Protein AF-0000000078688461 (afdb_homodimer)

pLDDT: mean 71.27, std 22.09, range [21.19, 97.94]

Structure (mmCIF, N/CA/C/O backbone):
data_AF-0000000078688461-model_v1
#
loop_
_entity.id
_entity.type
_entity.pdbx_description
1 polymer Ataxin-10
#
loop_
_atom_site.group_PDB
_atom_site.id
_atom_site.type_symbol
_atom_site.label_atom_id
_atom_site.label_alt_id
_atom_site.label_comp_id
_atom_site.label_asym_id
_atom_site.label_entity_id
_atom_site.label_seq_id
_atom_site.pdbx_PDB_ins_code
_atom_site.Cartn_x
_atom_site.Cartn_y
_atom_site.Cartn_z
_atom_site.occupancy
_atom_site.B_iso_or_equiv
_atom_site.auth_seq_id
_atom_site.auth_comp_id
_atom_site.auth_asym_id
_atom_site.auth_atom_id
_atom_site.pdbx_PDB_model_num
ATOM 1 N N . THR A 1 1 ? 22.641 -20.688 -25.781 1 21.19 1 THR A N 1
ATOM 2 C CA . THR A 1 1 ? 22.703 -19.969 -24.5 1 21.19 1 THR A CA 1
ATOM 3 C C . THR A 1 1 ? 22.016 -18.609 -24.625 1 21.19 1 THR A C 1
ATOM 5 O O . THR A 1 1 ? 22.672 -17.609 -24.953 1 21.19 1 THR A O 1
ATOM 8 N N . LYS A 1 2 ? 21.031 -18.5 -25.656 1 25.44 2 LYS A N 1
ATOM 9 C CA . LYS A 1 2 ? 20.344 -17.328 -26.203 1 25.44 2 LYS A CA 1
ATOM 10 C C . LYS A 1 2 ? 19.578 -16.578 -25.109 1 25.44 2 LYS A C 1
ATOM 12 O O . LYS A 1 2 ? 18.891 -17.203 -24.297 1 25.44 2 LYS A O 1
ATOM 17 N N . SER A 1 3 ? 20.047 -15.344 -24.781 1 24.52 3 SER A N 1
ATOM 18 C CA . SER A 1 3 ? 19.812 -14.312 -23.766 1 24.52 3 SER A CA 1
ATOM 19 C C . SER A 1 3 ? 18.328 -13.977 -23.656 1 24.52 3 SER A C 1
ATOM 21 O O . SER A 1 3 ? 17.641 -13.867 -24.672 1 24.52 3 SER A O 1
ATOM 23 N N . ILE A 1 4 ? 17.578 -14.5 -22.688 1 29.89 4 ILE A N 1
ATOM 24 C CA . ILE A 1 4 ? 16.234 -14.305 -22.188 1 29.89 4 ILE A CA 1
ATOM 25 C C . ILE A 1 4 ? 15.898 -12.812 -22.156 1 29.89 4 ILE A C 1
ATOM 27 O O . ILE A 1 4 ? 15.148 -12.359 -21.297 1 29.89 4 ILE A O 1
ATOM 31 N N . SER A 1 5 ? 16.719 -11.898 -22.781 1 27.62 5 SER A N 1
ATOM 32 C CA . SER A 1 5 ? 16.656 -10.445 -22.719 1 27.62 5 SER A CA 1
ATOM 33 C C . SER A 1 5 ? 15.344 -9.914 -23.281 1 27.62 5 SER A C 1
ATOM 35 O O . SER A 1 5 ? 14.773 -8.961 -22.75 1 27.62 5 SER A O 1
ATOM 37 N N . ASN A 1 6 ? 14.961 -10.133 -24.594 1 29.72 6 ASN A N 1
ATOM 38 C CA . ASN A 1 6 ? 14.219 -9.32 -25.547 1 29.72 6 ASN A CA 1
ATOM 39 C C . ASN A 1 6 ? 12.719 -9.312 -25.25 1 29.72 6 ASN A C 1
ATOM 41 O O . ASN A 1 6 ? 11.961 -8.547 -25.844 1 29.72 6 ASN A O 1
ATOM 45 N N . LEU A 1 7 ? 12.055 -10.445 -25.031 1 31.5 7 LEU A N 1
ATOM 46 C CA . LEU A 1 7 ? 10.68 -10.727 -25.422 1 31.5 7 LEU A CA 1
ATOM 47 C C . LEU A 1 7 ? 9.695 -9.969 -24.547 1 31.5 7 LEU A C 1
ATOM 49 O O . LEU A 1 7 ? 8.492 -9.984 -24.797 1 31.5 7 LEU A O 1
ATOM 53 N N . ILE A 1 8 ? 9.914 -9.883 -23.281 1 38.25 8 ILE A N 1
ATOM 54 C CA . ILE A 1 8 ? 8.781 -9.375 -22.516 1 38.25 8 ILE A CA 1
ATOM 55 C C . ILE A 1 8 ? 8.648 -7.867 -22.75 1 38.25 8 ILE A C 1
ATOM 57 O O . ILE A 1 8 ? 9.469 -7.086 -22.266 1 38.25 8 ILE A O 1
ATOM 61 N N . SER A 1 9 ? 8.312 -7.48 -23.938 1 32.84 9 SER A N 1
ATOM 62 C CA . SER A 1 9 ? 7.949 -6.074 -24.078 1 32.84 9 SER A CA 1
ATOM 63 C C . SER A 1 9 ? 6.836 -5.699 -23.109 1 32.84 9 SER A C 1
ATOM 65 O O . SER A 1 9 ? 5.691 -6.137 -23.266 1 32.84 9 SER A O 1
ATOM 67 N N . PRO A 1 10 ? 6.992 -5.551 -21.859 1 38.97 10 PRO A N 1
ATOM 68 C CA . PRO A 1 10 ? 6.195 -5.309 -20.656 1 38.97 10 PRO A CA 1
ATOM 69 C C . PRO A 1 10 ? 5.141 -4.223 -20.859 1 38.97 10 PRO A C 1
ATOM 71 O O . PRO A 1 10 ? 4.18 -4.141 -20.094 1 38.97 10 PRO A O 1
ATOM 74 N N . GLN A 1 11 ? 5.375 -3.369 -21.812 1 40.03 11 GLN A N 1
ATOM 75 C CA . GLN A 1 11 ? 4.582 -2.145 -21.812 1 40.03 11 GLN A CA 1
ATOM 76 C C . GLN A 1 11 ? 3.141 -2.422 -22.234 1 40.03 11 GLN A C 1
ATOM 78 O O . GLN A 1 11 ? 2.211 -1.773 -21.75 1 40.03 11 GLN A O 1
ATOM 83 N N . SER A 1 12 ? 3.006 -3.334 -23.188 1 39.47 12 SER A N 1
ATOM 84 C CA . SER A 1 12 ? 1.683 -3.387 -23.797 1 39.47 12 SER A CA 1
ATOM 85 C C . SER A 1 12 ? 0.651 -3.971 -22.844 1 39.47 12 SER A C 1
ATOM 87 O O . SER A 1 12 ? -0.491 -3.51 -22.797 1 39.47 12 SER A O 1
ATOM 89 N N . SER A 1 13 ? 0.904 -5.074 -22.219 1 41.06 13 SER A N 1
ATOM 90 C CA . SER A 1 13 ? -0.086 -5.641 -21.312 1 41.06 13 SER A CA 1
ATOM 91 C C . SER A 1 13 ? -0.289 -4.754 -20.094 1 41.06 13 SER A C 1
ATOM 93 O O . SER A 1 13 ? -1.39 -4.688 -19.531 1 41.06 13 SER A O 1
ATOM 95 N N . TRP A 1 14 ? 0.725 -4.09 -19.703 1 46.84 14 TRP A N 1
ATOM 96 C CA . TRP A 1 14 ? 0.634 -3.129 -18.609 1 46.84 14 TRP A CA 1
ATOM 97 C C . TRP A 1 14 ? -0.357 -2.018 -18.938 1 46.84 14 TRP A C 1
ATOM 99 O O . TRP A 1 14 ? -1.039 -1.501 -18.047 1 46.84 14 TRP A O 1
ATOM 109 N N . SER A 1 15 ? -0.282 -1.66 -20.25 1 42.91 15 SER A N 1
ATOM 110 C CA . SER A 1 15 ? -1.185 -0.597 -20.672 1 42.91 15 SER A CA 1
ATOM 111 C C . SER A 1 15 ? -2.643 -1.009 -20.516 1 42.91 15 SER A C 1
ATOM 113 O O . SER A 1 15 ? -3.496 -0.178 -20.188 1 42.91 15 SER A O 1
ATOM 115 N N . ARG A 1 16 ? -2.867 -2.203 -20.875 1 42.91 16 ARG A N 1
ATOM 116 C CA . ARG A 1 16 ? -4.258 -2.617 -20.719 1 42.91 16 ARG A CA 1
ATOM 117 C C . ARG A 1 16 ? -4.672 -2.619 -19.25 1 42.91 16 ARG A C 1
ATOM 119 O O . ARG A 1 16 ? -5.797 -2.24 -18.922 1 42.91 16 ARG A O 1
ATOM 126 N N . CYS A 1 17 ? -3.768 -3.033 -18.422 1 43.38 17 CYS A N 1
ATOM 127 C CA . CYS A 1 17 ? -4.043 -3.057 -16.984 1 43.38 17 CYS A CA 1
ATOM 128 C C . CYS A 1 17 ? -4.207 -1.644 -16.438 1 43.38 17 CYS A C 1
ATOM 130 O O . CYS A 1 17 ? -5.066 -1.396 -15.594 1 43.38 17 CYS A O 1
ATOM 132 N N . MET A 1 18 ? -3.324 -0.79 -16.875 1 46.5 18 MET A N 1
ATOM 133 C CA . MET A 1 18 ? -3.484 0.607 -16.484 1 46.5 18 MET A CA 1
ATOM 134 C C . MET A 1 18 ? -4.766 1.193 -17.062 1 46.5 18 MET A C 1
ATOM 136 O O . MET A 1 18 ? -5.414 2.029 -16.422 1 46.5 18 MET A O 1
ATOM 140 N N . LEU A 1 19 ? -5.027 0.84 -18.328 1 44.5 19 LEU A N 1
ATOM 141 C CA . LEU A 1 19 ? -6.25 1.273 -19 1 44.5 19 LEU A CA 1
ATOM 142 C C . LEU A 1 19 ? -7.48 0.703 -18.297 1 44.5 19 LEU A C 1
ATOM 144 O O . LEU A 1 19 ? -8.508 1.377 -18.203 1 44.5 19 LEU A O 1
ATOM 148 N N . LEU A 1 20 ? -7.418 -0.465 -17.969 1 42.88 20 LEU A N 1
ATOM 149 C CA . LEU A 1 20 ? -8.523 -1.077 -17.234 1 42.88 20 LEU A CA 1
ATOM 150 C C . LEU A 1 20 ? -8.742 -0.386 -15.898 1 42.88 20 LEU A C 1
ATOM 152 O O . LEU A 1 20 ? -9.844 -0.408 -15.352 1 42.88 20 LEU A O 1
ATOM 156 N N . ALA A 1 21 ? -7.66 0.066 -15.375 1 43.72 21 ALA A N 1
ATOM 157 C CA . ALA A 1 21 ? -7.754 0.945 -14.211 1 43.72 21 ALA A CA 1
ATOM 158 C C . ALA A 1 21 ? -8.602 2.176 -14.523 1 43.72 21 ALA A C 1
ATOM 160 O O . ALA A 1 21 ? -9.258 2.725 -13.633 1 43.72 21 ALA A O 1
ATOM 161 N N . SER A 1 22 ? -8.32 2.816 -15.617 1 40.19 22 SER A N 1
ATOM 162 C CA . SER A 1 22 ? -9.055 4.004 -16.047 1 40.19 22 SER A CA 1
ATOM 163 C C . SER A 1 22 ? -10.422 3.635 -16.625 1 40.19 22 SER A C 1
ATOM 165 O O . SER A 1 22 ? -11.281 4.5 -16.781 1 40.19 22 SER A O 1
ATOM 167 N N . GLY A 1 23 ? -10.625 2.609 -17.422 1 38.19 23 GLY A N 1
ATOM 168 C CA . GLY A 1 23 ? -11.695 2.443 -18.391 1 38.19 23 GLY A CA 1
ATOM 169 C C . GLY A 1 23 ? -13.008 2.031 -17.766 1 38.19 23 GLY A C 1
ATOM 170 O O . GLY A 1 23 ? -14.078 2.4 -18.25 1 38.19 23 GLY A O 1
ATOM 171 N N . ASP A 1 24 ? -13.242 0.65 -17.438 1 41.66 24 ASP A N 1
ATOM 172 C CA . ASP A 1 24 ? -14.648 0.278 -17.344 1 41.66 24 ASP A CA 1
ATOM 173 C C . ASP A 1 24 ? -15.367 1.126 -16.297 1 41.66 24 ASP A C 1
ATOM 175 O O . ASP A 1 24 ? -14.758 1.568 -15.312 1 41.66 24 ASP A O 1
ATOM 179 N N . SER A 1 25 ? -16.516 1.697 -16.625 1 41.16 25 SER A N 1
ATOM 180 C CA . SER A 1 25 ? -17.609 2.512 -16.125 1 41.16 25 SER A CA 1
ATOM 181 C C . SER A 1 25 ? -17.891 2.219 -14.656 1 41.16 25 SER A C 1
ATOM 183 O O . SER A 1 25 ? -18.562 2.996 -13.977 1 41.16 25 SER A O 1
ATOM 185 N N . SER A 1 26 ? -18.031 0.928 -14.211 1 46.72 26 SER A N 1
ATOM 186 C CA . SER A 1 26 ? -18.5 0.895 -12.828 1 46.72 26 SER A CA 1
ATOM 187 C C . SER A 1 26 ? -17.422 1.391 -11.867 1 46.72 26 SER A C 1
ATOM 189 O O . SER A 1 26 ? -16.359 0.775 -11.75 1 46.72 26 SER A O 1
ATOM 191 N N . SER A 1 27 ? -17.125 2.637 -11.914 1 51.78 27 SER A N 1
ATOM 192 C CA . SER A 1 27 ? -16.234 3.361 -11.008 1 51.78 27 SER A CA 1
ATOM 193 C C . SER A 1 27 ? -16.094 2.637 -9.672 1 51.78 27 SER A C 1
ATOM 195 O O . SER A 1 27 ? -17.094 2.398 -8.984 1 51.78 27 SER A O 1
ATOM 197 N N . PRO A 1 28 ? -15.102 1.768 -9.656 1 59 28 PRO A N 1
ATOM 198 C CA . PRO A 1 28 ? -14.984 1.144 -8.336 1 59 28 PRO A CA 1
ATOM 199 C C . PRO A 1 28 ? -15.375 2.088 -7.203 1 59 28 PRO A C 1
ATOM 201 O O . PRO A 1 28 ? -15.258 3.309 -7.344 1 59 28 PRO A O 1
ATOM 204 N N . SER A 1 29 ? -16.266 1.517 -6.34 1 69.25 29 SER A N 1
ATOM 205 C CA . SER A 1 29 ? -16.5 2.309 -5.133 1 69.25 29 SER A CA 1
ATOM 206 C C . SER A 1 29 ? -15.195 2.939 -4.637 1 69.25 29 SER A C 1
ATOM 208 O O . SER A 1 29 ? -14.109 2.404 -4.863 1 69.25 29 SER A O 1
ATOM 210 N N . PRO A 1 30 ? -15.273 4.098 -4.301 1 65.12 30 PRO A N 1
ATOM 211 C CA . PRO A 1 30 ? -14.094 4.781 -3.771 1 65.12 30 PRO A CA 1
ATOM 212 C C . PRO A 1 30 ? -13.234 3.877 -2.889 1 65.12 30 PRO A C 1
ATOM 214 O O . PRO A 1 30 ? -12.008 3.945 -2.938 1 65.12 30 PRO A O 1
ATOM 217 N N . ALA A 1 31 ? -13.891 3.029 -2.193 1 66.19 31 ALA A N 1
ATOM 218 C CA . ALA A 1 31 ? -13.156 2.145 -1.295 1 66.19 31 ALA A CA 1
ATOM 219 C C . ALA A 1 31 ? -12.312 1.139 -2.078 1 66.19 31 ALA A C 1
ATOM 221 O O . ALA A 1 31 ? -11.164 0.864 -1.72 1 66.19 31 ALA A O 1
ATOM 222 N N . VAL A 1 32 ? -12.906 0.658 -3.131 1 68.94 32 VAL A N 1
ATOM 223 C CA . VAL A 1 32 ? -12.227 -0.298 -3.994 1 68.94 32 VAL A CA 1
ATOM 224 C C . VAL A 1 32 ? -11.062 0.39 -4.707 1 68.94 32 VAL A C 1
ATOM 226 O O . VAL A 1 32 ? -9.969 -0.176 -4.816 1 68.94 32 VAL A O 1
ATOM 229 N N . GLY A 1 33 ? -11.375 1.573 -5.035 1 79.19 33 GLY A N 1
ATOM 230 C CA . GLY A 1 33 ? -10.344 2.352 -5.703 1 79.19 33 GLY A CA 1
ATOM 231 C C . GLY A 1 33 ? -9.141 2.623 -4.828 1 79.19 33 GLY A C 1
ATOM 232 O O . GLY A 1 33 ? -8 2.523 -5.285 1 79.19 33 GLY A O 1
ATOM 233 N N . PHE A 1 34 ? -9.469 2.748 -3.541 1 83.69 34 PHE A N 1
ATOM 234 C CA . PHE A 1 34 ? -8.398 3.07 -2.609 1 83.69 34 PHE A CA 1
ATOM 235 C C . PHE A 1 34 ? -7.48 1.869 -2.402 1 83.69 34 PHE A C 1
ATOM 237 O O . PHE A 1 34 ? -6.258 1.996 -2.471 1 83.69 34 PHE A O 1
ATOM 244 N N . LYS A 1 35 ? -8.086 0.751 -2.248 1 87.44 35 LYS A N 1
ATOM 245 C CA . LYS A 1 35 ? -7.336 -0.488 -2.076 1 87.44 35 LYS A CA 1
ATOM 246 C C . LYS A 1 35 ? -6.473 -0.783 -3.301 1 87.44 35 LYS A C 1
ATOM 248 O O . LYS A 1 35 ? -5.301 -1.138 -3.17 1 87.44 35 LYS A O 1
ATOM 253 N N . ALA A 1 36 ? -7.008 -0.548 -4.391 1 89.62 36 ALA A N 1
ATOM 254 C CA . ALA A 1 36 ? -6.285 -0.779 -5.641 1 89.62 36 ALA A CA 1
ATOM 255 C C . ALA A 1 36 ? -5.09 0.161 -5.762 1 89.62 36 ALA A C 1
ATOM 257 O O . ALA A 1 36 ? -3.998 -0.262 -6.148 1 89.62 36 ALA A O 1
ATOM 258 N N . GLN A 1 37 ? -5.25 1.331 -5.395 1 92.69 37 GLN A N 1
ATOM 259 C CA . GLN A 1 37 ? -4.184 2.32 -5.484 1 92.69 37 GLN A CA 1
ATOM 260 C C . GLN A 1 37 ? -3.035 1.979 -4.539 1 92.69 37 GLN A C 1
ATOM 262 O O . GLN A 1 37 ? -1.865 2.143 -4.887 1 92.69 37 GLN A O 1
ATOM 267 N N . LEU A 1 38 ? -3.389 1.529 -3.383 1 94.19 38 LEU A N 1
ATOM 268 C CA . LEU A 1 38 ? -2.359 1.151 -2.42 1 94.19 38 LEU A CA 1
ATOM 269 C C . LEU A 1 38 ? -1.541 -0.027 -2.936 1 94.19 38 LEU A C 1
ATOM 271 O O . LEU A 1 38 ? -0.31 -0.017 -2.854 1 94.19 38 LEU A O 1
ATOM 275 N N . ILE A 1 39 ? -2.156 -1.021 -3.463 1 94.62 39 ILE A N 1
ATOM 276 C CA . ILE A 1 39 ? -1.479 -2.197 -3.998 1 94.62 39 ILE A CA 1
ATOM 277 C C . ILE A 1 39 ? -0.602 -1.791 -5.18 1 94.62 39 ILE A C 1
ATOM 279 O O . ILE A 1 39 ? 0.537 -2.25 -5.305 1 94.62 39 ILE A O 1
ATOM 283 N N . ARG A 1 40 ? -1.145 -0.893 -5.945 1 93.62 40 ARG A N 1
ATOM 284 C CA . ARG A 1 40 ? -0.373 -0.366 -7.066 1 93.62 40 ARG A CA 1
ATOM 285 C C . ARG A 1 40 ? 0.903 0.313 -6.582 1 93.62 40 ARG A C 1
ATOM 287 O O . ARG A 1 40 ? 1.974 0.125 -7.164 1 93.62 40 ARG A O 1
ATOM 294 N N . LEU A 1 41 ? 0.809 1.041 -5.547 1 96.25 41 LEU A N 1
ATOM 295 C CA . LEU A 1 41 ? 1.96 1.739 -4.988 1 96.25 41 LEU A CA 1
ATOM 296 C C . LEU A 1 41 ? 3.021 0.749 -4.52 1 96.25 41 LEU A C 1
ATOM 298 O O . LEU A 1 41 ? 4.203 0.909 -4.828 1 96.25 41 LEU A O 1
ATOM 302 N N . ILE A 1 42 ? 2.607 -0.279 -3.881 1 97.69 42 ILE A N 1
ATOM 303 C CA . ILE A 1 42 ? 3.523 -1.298 -3.381 1 97.69 42 ILE A CA 1
ATOM 304 C C . ILE A 1 42 ? 4.207 -1.997 -4.555 1 97.69 42 ILE A C 1
ATOM 306 O O . ILE A 1 42 ? 5.418 -2.225 -4.527 1 97.69 42 ILE A O 1
ATOM 310 N N . GLY A 1 43 ? 3.42 -2.275 -5.531 1 96.62 43 GLY A N 1
ATOM 311 C CA . GLY A 1 43 ? 4 -2.881 -6.719 1 96.62 43 GLY A CA 1
ATOM 312 C C . GLY A 1 43 ? 5.09 -2.035 -7.348 1 96.62 43 GLY A C 1
ATOM 313 O O . GLY A 1 43 ? 6.152 -2.547 -7.703 1 96.62 43 GLY A O 1
ATOM 314 N N . ASN A 1 44 ? 4.855 -0.835 -7.449 1 96.25 44 ASN A N 1
ATOM 315 C CA . ASN A 1 44 ? 5.82 0.082 -8.047 1 96.25 44 ASN A CA 1
ATOM 316 C C . ASN A 1 44 ? 7.074 0.211 -7.188 1 96.25 44 ASN A C 1
ATOM 318 O O . ASN A 1 44 ? 8.188 0.254 -7.711 1 96.25 44 ASN A O 1
ATOM 322 N N . LEU A 1 45 ? 6.91 0.235 -5.918 1 97.56 45 LEU A N 1
ATOM 323 C CA . LEU A 1 45 ? 8.047 0.352 -5.004 1 97.56 45 LEU A CA 1
ATOM 324 C C . LEU A 1 45 ? 8.945 -0.873 -5.102 1 97.56 45 LEU A C 1
ATOM 326 O O . LEU A 1 45 ? 10.148 -0.784 -4.844 1 97.56 45 LEU A O 1
ATOM 330 N N . CYS A 1 46 ? 8.383 -1.966 -5.562 1 97.25 46 CYS A N 1
ATOM 331 C CA . CYS A 1 46 ? 9.141 -3.215 -5.582 1 97.25 46 CYS A CA 1
ATOM 332 C C . CYS A 1 46 ? 9.695 -3.494 -6.973 1 97.25 46 CYS A C 1
ATOM 334 O O . CYS A 1 46 ? 10.5 -4.414 -7.152 1 97.25 46 CYS A O 1
ATOM 336 N N . HIS A 1 47 ? 9.32 -2.75 -7.91 1 94.69 47 HIS A N 1
ATOM 337 C CA . HIS A 1 47 ? 9.797 -2.979 -9.273 1 94.69 47 HIS A CA 1
ATOM 338 C C . HIS A 1 47 ? 11.312 -2.828 -9.359 1 94.69 47 HIS A C 1
ATOM 340 O O . HIS A 1 47 ? 11.844 -1.739 -9.141 1 94.69 47 HIS A O 1
ATOM 346 N N . LYS A 1 48 ? 12.016 -3.879 -9.656 1 95 48 LYS A N 1
ATOM 347 C CA . LYS A 1 48 ? 13.461 -3.936 -9.805 1 95 48 LYS A CA 1
ATOM 348 C C . LYS A 1 48 ? 14.164 -3.389 -8.57 1 95 48 LYS A C 1
ATOM 350 O O . LYS A 1 48 ? 15.141 -2.639 -8.68 1 95 48 LYS A O 1
ATOM 355 N N . HIS A 1 49 ? 13.617 -3.688 -7.422 1 96.38 49 HIS A N 1
ATOM 356 C CA . HIS A 1 49 ? 14.18 -3.221 -6.16 1 96.38 49 HIS A CA 1
ATOM 357 C C . HIS A 1 49 ? 14.25 -4.352 -5.137 1 96.38 49 HIS A C 1
ATOM 359 O O . HIS A 1 49 ? 13.344 -4.504 -4.312 1 96.38 49 HIS A O 1
ATOM 365 N N . PRO A 1 50 ? 15.352 -5.055 -5.141 1 96.94 50 PRO A N 1
ATOM 366 C CA . PRO A 1 50 ? 15.469 -6.258 -4.312 1 96.94 50 PRO A CA 1
ATOM 367 C C . PRO A 1 50 ? 15.281 -5.973 -2.824 1 96.94 50 PRO A C 1
ATOM 369 O O . PRO A 1 50 ? 14.719 -6.801 -2.098 1 96.94 50 PRO A O 1
ATOM 372 N N . ASN A 1 51 ? 15.766 -4.832 -2.377 1 96.81 51 ASN A N 1
ATOM 373 C CA . ASN A 1 51 ? 15.617 -4.504 -0.963 1 96.81 51 ASN A CA 1
ATOM 374 C C . ASN A 1 51 ? 14.148 -4.336 -0.579 1 96.81 51 ASN A C 1
ATOM 376 O O . ASN A 1 51 ? 13.727 -4.801 0.482 1 96.81 51 ASN A O 1
ATOM 380 N N . ASN A 1 52 ? 13.359 -3.709 -1.397 1 97.94 52 ASN A N 1
ATOM 381 C CA . ASN A 1 52 ? 11.93 -3.555 -1.146 1 97.94 52 ASN A CA 1
ATOM 382 C C . ASN A 1 52 ? 11.195 -4.887 -1.239 1 97.94 52 ASN A C 1
ATOM 384 O O . ASN A 1 52 ? 10.297 -5.164 -0.444 1 97.94 52 ASN A O 1
ATOM 388 N N . GLN A 1 53 ? 11.625 -5.684 -2.219 1 96.69 53 GLN A N 1
ATOM 389 C CA . GLN A 1 53 ? 11.039 -7.016 -2.33 1 96.69 53 GLN A CA 1
ATOM 390 C C . GLN A 1 53 ? 11.227 -7.809 -1.04 1 96.69 53 GLN A C 1
ATOM 392 O O . GLN A 1 53 ? 10.266 -8.391 -0.519 1 96.69 53 GLN A O 1
ATOM 397 N N . LYS A 1 54 ? 12.438 -7.789 -0.568 1 97.38 54 LYS A N 1
ATOM 398 C CA . LYS A 1 54 ? 12.766 -8.508 0.658 1 97.38 54 LYS A CA 1
ATOM 399 C C . LYS A 1 54 ? 11.953 -7.98 1.839 1 97.38 54 LYS A C 1
ATOM 401 O O . LYS A 1 54 ? 11.406 -8.758 2.619 1 97.38 54 LYS A O 1
ATOM 406 N N . LYS A 1 55 ? 11.859 -6.699 1.931 1 97.19 55 LYS A N 1
ATOM 407 C CA . LYS A 1 55 ? 11.148 -6.082 3.047 1 97.19 55 LYS A CA 1
ATOM 408 C C . LYS A 1 55 ? 9.672 -6.453 3.029 1 97.19 55 LYS A C 1
ATOM 410 O O . LYS A 1 55 ? 9.094 -6.793 4.066 1 97.19 55 LYS A O 1
ATOM 415 N N . VAL A 1 56 ? 9.031 -6.43 1.918 1 97.69 56 VAL A N 1
ATOM 416 C CA . VAL A 1 56 ? 7.625 -6.797 1.802 1 97.69 56 VAL A CA 1
ATOM 417 C C . VAL A 1 56 ? 7.441 -8.266 2.17 1 97.69 56 VAL A C 1
ATOM 419 O O . VAL A 1 56 ? 6.465 -8.633 2.832 1 97.69 56 VAL A O 1
ATOM 422 N N . GLY A 1 57 ? 8.352 -9.086 1.709 1 95.88 57 GLY A N 1
ATOM 423 C CA . GLY A 1 57 ? 8.32 -10.492 2.088 1 95.88 57 GLY A CA 1
ATOM 424 C C . GLY A 1 57 ? 8.406 -10.703 3.588 1 95.88 57 GLY A C 1
ATOM 425 O O . GLY A 1 57 ? 7.652 -11.5 4.152 1 95.88 57 GLY A O 1
ATOM 426 N N . GLU A 1 58 ? 9.32 -9.984 4.191 1 95.38 58 GLU A N 1
ATOM 427 C CA . GLU A 1 58 ? 9.547 -10.109 5.629 1 95.38 58 GLU A CA 1
ATOM 428 C C . GLU A 1 58 ? 8.344 -9.625 6.426 1 95.38 58 GLU A C 1
ATOM 430 O O . GLU A 1 58 ? 8.047 -10.148 7.504 1 95.38 58 GLU A O 1
ATOM 435 N N . LEU A 1 59 ? 7.645 -8.734 5.906 1 93.56 59 LEU A N 1
ATOM 436 C CA . LEU A 1 59 ? 6.508 -8.141 6.602 1 93.56 59 LEU A CA 1
ATOM 437 C C . LEU A 1 59 ? 5.215 -8.867 6.254 1 93.56 59 LEU A C 1
ATOM 439 O O . LEU A 1 59 ? 4.121 -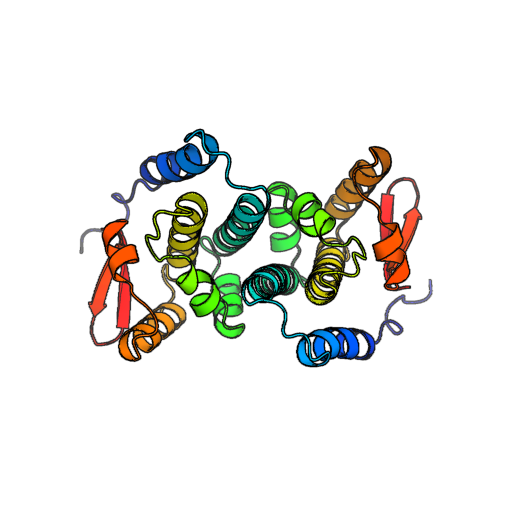8.352 6.504 1 93.56 59 LEU A O 1
ATOM 443 N N . GLU A 1 60 ? 5.348 -9.953 5.605 1 93.56 60 GLU A N 1
ATOM 444 C CA . GLU A 1 60 ? 4.211 -10.805 5.25 1 93.56 60 GLU A CA 1
ATOM 445 C C . GLU A 1 60 ? 3.254 -10.078 4.312 1 93.56 60 GLU A C 1
ATOM 447 O O . GLU A 1 60 ? 2.037 -10.25 4.406 1 93.56 60 GLU A O 1
ATOM 452 N N . GLY A 1 61 ? 3.861 -9.336 3.439 1 96.12 61 GLY A N 1
ATOM 453 C CA . GLY A 1 61 ? 3.066 -8.594 2.473 1 96.12 61 GLY A CA 1
ATOM 454 C C . GLY A 1 61 ? 2.543 -9.453 1.341 1 96.12 61 GLY A C 1
ATOM 455 O O . GLY A 1 61 ? 1.507 -9.148 0.749 1 96.12 61 GLY A O 1
ATOM 456 N N . ILE A 1 62 ? 3.158 -10.562 1.036 1 93.94 62 ILE A N 1
ATOM 457 C CA . ILE A 1 62 ? 2.828 -11.383 -0.121 1 93.94 62 ILE A CA 1
ATOM 458 C C . ILE A 1 62 ? 1.467 -12.047 0.087 1 93.94 62 ILE A C 1
ATOM 460 O O . ILE A 1 62 ? 0.57 -11.914 -0.749 1 93.94 62 ILE A O 1
ATOM 464 N N . PRO A 1 63 ? 1.21 -12.703 1.233 1 91.31 63 PRO A N 1
ATOM 465 C CA . PRO A 1 63 ? -0.124 -13.273 1.434 1 91.31 63 PRO A CA 1
ATOM 466 C C . PRO A 1 63 ? -1.226 -12.219 1.426 1 91.31 63 PRO A C 1
ATOM 468 O O . PRO A 1 63 ? -2.328 -12.477 0.933 1 91.31 63 PRO A O 1
ATOM 471 N N . LEU A 1 64 ? -0.922 -11.078 1.911 1 90 64 LEU A N 1
ATOM 472 C CA . LEU A 1 64 ? -1.866 -9.969 1.947 1 90 64 LEU A CA 1
ATOM 473 C C . LEU A 1 64 ? -2.301 -9.578 0.539 1 90 64 LEU A C 1
ATOM 475 O O . LEU A 1 64 ? -3.494 -9.414 0.277 1 90 64 LEU A O 1
ATOM 479 N N . ILE A 1 65 ? -1.393 -9.453 -0.355 1 91.12 65 ILE A N 1
ATOM 480 C CA . ILE A 1 65 ? -1.665 -9.023 -1.722 1 91.12 65 ILE A CA 1
ATOM 481 C C . ILE A 1 65 ? -2.281 -10.18 -2.512 1 91.12 65 ILE A C 1
ATOM 483 O O . ILE A 1 65 ? -3.191 -9.969 -3.316 1 91.12 65 ILE A O 1
ATOM 487 N N . LEU A 1 66 ? -1.874 -11.375 -2.209 1 88.69 66 LEU A N 1
ATOM 488 C CA . LEU A 1 66 ? -2.359 -12.562 -2.898 1 88.69 66 LEU A CA 1
ATOM 489 C C . LEU A 1 66 ? -3.857 -12.75 -2.676 1 88.69 66 LEU A C 1
ATOM 491 O O . LEU A 1 66 ? -4.562 -13.242 -3.557 1 88.69 66 LEU A O 1
ATOM 495 N N . ASP A 1 67 ? -4.297 -12.352 -1.55 1 84.19 67 ASP A N 1
ATOM 496 C CA . ASP A 1 67 ? -5.707 -12.484 -1.203 1 84.19 67 ASP A CA 1
ATOM 497 C C . ASP A 1 67 ? -6.586 -11.68 -2.162 1 84.19 67 ASP A C 1
ATOM 499 O O . ASP A 1 67 ? -7.801 -11.883 -2.213 1 84.19 67 ASP A O 1
ATOM 503 N N . ASN A 1 68 ? -5.98 -10.828 -2.973 1 82.81 68 ASN A N 1
ATOM 504 C CA . ASN A 1 68 ? -6.734 -9.977 -3.893 1 82.81 68 ASN A CA 1
ATOM 505 C C . ASN A 1 68 ? -6.469 -10.359 -5.348 1 82.81 68 ASN A C 1
ATOM 507 O O . ASN A 1 68 ? -6.824 -9.609 -6.262 1 82.81 68 ASN A O 1
ATOM 511 N N . CYS A 1 69 ? -5.793 -11.391 -5.523 1 79.81 69 CYS A N 1
ATOM 512 C CA . CYS A 1 69 ? -5.52 -11.875 -6.875 1 79.81 69 CYS A CA 1
ATOM 513 C C . CYS A 1 69 ? -6.629 -12.797 -7.359 1 79.81 69 CYS A C 1
ATOM 515 O O . CYS A 1 69 ? -6.574 -13.305 -8.484 1 79.81 69 CYS A O 1
ATOM 517 N N . ARG A 1 70 ? -7.613 -13.062 -6.52 1 69.69 70 ARG A N 1
ATOM 518 C CA . ARG A 1 70 ? -8.664 -13.969 -6.965 1 69.69 70 ARG A CA 1
ATOM 519 C C . ARG A 1 70 ? -9.578 -13.289 -7.98 1 69.69 70 ARG A C 1
ATOM 521 O O . ARG A 1 70 ? -9.844 -12.094 -7.883 1 69.69 70 ARG A O 1
ATOM 528 N N . ILE A 1 71 ? -9.664 -13.828 -9.055 1 58.72 71 ILE A N 1
ATOM 529 C CA . ILE A 1 71 ? -10.43 -13.328 -10.195 1 58.72 71 ILE A CA 1
ATOM 530 C C . ILE A 1 71 ? -11.859 -13.008 -9.75 1 58.72 71 ILE A C 1
ATOM 532 O O . ILE A 1 71 ? -12.82 -13.594 -10.266 1 58.72 71 ILE A O 1
ATOM 536 N N . ASP A 1 72 ? -12.023 -12.562 -8.531 1 56.19 72 ASP A N 1
ATOM 537 C CA . ASP A 1 72 ? -13.43 -12.281 -8.266 1 56.19 72 ASP A CA 1
ATOM 538 C C . ASP A 1 72 ? -13.93 -11.125 -9.125 1 56.19 72 ASP A C 1
ATOM 540 O O . ASP A 1 72 ? -13.18 -10.188 -9.406 1 56.19 72 ASP A O 1
ATOM 544 N N . SER A 1 73 ? -14.898 -11.406 -9.875 1 57.84 73 SER A N 1
ATOM 545 C CA . SER A 1 73 ? -15.68 -10.539 -10.75 1 57.84 73 SER A CA 1
ATOM 546 C C . SER A 1 73 ? -16.016 -9.219 -10.062 1 57.84 73 SER A C 1
ATOM 548 O O . SER A 1 73 ? -16.344 -8.234 -10.719 1 57.84 73 SER A O 1
ATOM 550 N N . ASN A 1 74 ? -15.891 -9.211 -8.773 1 60.5 74 ASN A N 1
ATOM 551 C CA . ASN A 1 74 ? -16.516 -8.023 -8.195 1 60.5 74 ASN A CA 1
ATOM 552 C C . ASN A 1 74 ? -15.586 -6.816 -8.25 1 60.5 74 ASN A C 1
ATOM 554 O O . ASN A 1 74 ? -16.047 -5.68 -8.383 1 60.5 74 ASN A O 1
ATOM 558 N N . ASN A 1 75 ? -14.219 -7.184 -8.227 1 71.88 75 ASN A N 1
ATOM 559 C CA . ASN A 1 75 ? -13.375 -5.992 -8.258 1 71.88 75 ASN A CA 1
ATOM 560 C C . ASN A 1 75 ? -12.148 -6.203 -9.141 1 71.88 75 ASN A C 1
ATOM 562 O O . ASN A 1 75 ? -11.031 -6.344 -8.633 1 71.88 75 ASN A O 1
ATOM 566 N N . PRO A 1 76 ? -12.391 -6.281 -10.352 1 77.38 76 PRO A N 1
ATOM 567 C CA . PRO A 1 76 ? -11.305 -6.543 -11.297 1 77.38 76 PRO A CA 1
ATOM 568 C C . PRO A 1 76 ? -10.156 -5.547 -11.172 1 77.38 76 PRO A C 1
ATOM 570 O O . PRO A 1 76 ? -9 -5.902 -11.406 1 77.38 76 PRO A O 1
ATOM 573 N N . PHE A 1 77 ? -10.469 -4.395 -10.828 1 77.31 77 PHE A N 1
ATOM 574 C CA . PHE A 1 77 ? -9.438 -3.371 -10.703 1 77.31 77 PHE A CA 1
ATOM 575 C C . PHE A 1 77 ? -8.43 -3.744 -9.633 1 77.31 77 PHE A C 1
ATOM 577 O O . PHE A 1 77 ? -7.219 -3.596 -9.828 1 77.31 77 PHE A O 1
ATOM 584 N N . ILE A 1 78 ? -8.883 -4.273 -8.594 1 84.81 78 ILE A N 1
ATOM 585 C CA . ILE A 1 78 ? -7.988 -4.652 -7.508 1 84.81 78 ILE A CA 1
ATOM 586 C C . ILE A 1 78 ? -7.145 -5.852 -7.926 1 84.81 78 ILE A C 1
ATOM 588 O O . ILE A 1 78 ? -5.938 -5.891 -7.672 1 84.81 78 ILE A O 1
ATOM 592 N N . CYS A 1 79 ? -7.793 -6.738 -8.594 1 83.75 79 CYS A N 1
ATOM 593 C CA . CYS A 1 79 ? -7.105 -7.957 -9.008 1 83.75 79 CYS A CA 1
ATOM 594 C C . CYS A 1 79 ? -5.957 -7.637 -9.953 1 83.75 79 CYS A C 1
ATOM 596 O O . CYS A 1 79 ? -4.875 -8.211 -9.844 1 83.75 79 CYS A O 1
ATOM 598 N N . GLN A 1 80 ? -6.145 -6.805 -10.781 1 82.19 80 GLN A N 1
ATOM 599 C CA . GLN A 1 80 ? -5.129 -6.426 -11.758 1 82.19 80 GLN A CA 1
ATOM 600 C C . GLN A 1 80 ? -3.881 -5.883 -11.07 1 82.19 80 GLN A C 1
ATOM 602 O O . GLN A 1 80 ? -2.762 -6.285 -11.398 1 82.19 80 GLN A O 1
ATOM 607 N N . TRP A 1 81 ? -4.09 -5.016 -10.156 1 87.12 81 TRP A N 1
ATOM 608 C CA . TRP A 1 81 ? -2.953 -4.426 -9.461 1 87.12 81 TRP A CA 1
ATOM 609 C C . TRP A 1 81 ? -2.295 -5.441 -8.531 1 87.12 81 TRP A C 1
ATOM 611 O O . TRP A 1 81 ? -1.077 -5.418 -8.344 1 87.12 81 TRP A O 1
ATOM 621 N N . ALA A 1 82 ? -3.15 -6.277 -8 1 89.62 82 ALA A N 1
ATOM 622 C CA . ALA A 1 82 ? -2.592 -7.332 -7.16 1 89.62 82 ALA A CA 1
ATOM 623 C C . ALA A 1 82 ? -1.661 -8.242 -7.961 1 89.62 82 ALA A C 1
ATOM 625 O O . ALA A 1 82 ? -0.554 -8.547 -7.516 1 89.62 82 ALA A O 1
ATOM 626 N N . ILE A 1 83 ? -2.02 -8.617 -9.07 1 84.25 83 ILE A N 1
ATOM 627 C CA . ILE A 1 83 ? -1.219 -9.469 -9.945 1 84.25 83 ILE A CA 1
ATOM 628 C C . ILE A 1 83 ? 0.061 -8.742 -10.344 1 84.25 83 ILE A C 1
ATOM 630 O O . ILE A 1 83 ? 1.151 -9.312 -10.289 1 84.25 83 ILE A O 1
ATOM 634 N N . PHE A 1 84 ? -0.198 -7.5 -10.734 1 85.81 84 PHE A N 1
ATOM 635 C CA . PHE A 1 84 ? 0.946 -6.66 -11.062 1 85.81 84 PHE A CA 1
ATOM 636 C C . PHE A 1 84 ? 1.944 -6.625 -9.906 1 85.81 84 PHE A C 1
ATOM 638 O O . PHE A 1 84 ? 3.148 -6.781 -10.117 1 85.81 84 PHE A O 1
ATOM 645 N N . ALA A 1 85 ? 1.484 -6.406 -8.727 1 93.31 85 ALA A N 1
ATOM 646 C CA . ALA A 1 85 ? 2.344 -6.312 -7.551 1 93.31 85 ALA A CA 1
ATOM 647 C C . ALA A 1 85 ? 3.043 -7.641 -7.277 1 93.31 85 ALA A C 1
ATOM 649 O O . ALA A 1 85 ? 4.246 -7.672 -7 1 93.31 85 ALA A O 1
ATOM 650 N N . ILE A 1 86 ? 2.363 -8.742 -7.438 1 91 86 ILE A N 1
ATOM 651 C CA . ILE A 1 86 ? 2.932 -10.062 -7.18 1 91 86 ILE A CA 1
ATOM 652 C C . ILE A 1 86 ? 4.035 -10.359 -8.188 1 91 86 ILE A C 1
ATOM 654 O O . ILE A 1 86 ? 5.102 -10.859 -7.828 1 91 86 ILE A O 1
ATOM 658 N N . ARG A 1 87 ? 3.799 -9.961 -9.273 1 87.06 87 ARG A N 1
ATOM 659 C CA . ARG A 1 87 ? 4.812 -10.164 -10.305 1 87.06 87 ARG A CA 1
ATOM 660 C C . ARG A 1 87 ? 6.105 -9.438 -9.953 1 87.06 87 ARG A C 1
ATOM 662 O O . ARG A 1 87 ? 7.191 -10.016 -10.023 1 87.06 87 ARG A O 1
ATOM 669 N N . ASN A 1 88 ? 5.949 -8.258 -9.609 1 92.44 88 ASN A N 1
ATOM 670 C CA . ASN A 1 88 ? 7.133 -7.473 -9.273 1 92.44 88 ASN A CA 1
ATOM 671 C C . ASN A 1 88 ? 7.812 -7.996 -8.016 1 92.44 88 ASN A C 1
ATOM 673 O O . ASN A 1 88 ? 9.039 -7.945 -7.902 1 92.44 88 ASN A O 1
ATOM 677 N N . LEU A 1 89 ? 7.035 -8.523 -7.113 1 94.44 89 LEU A N 1
ATOM 678 C CA . LEU A 1 89 ? 7.562 -9.047 -5.859 1 94.44 89 LEU A CA 1
ATOM 679 C C . LEU A 1 89 ? 8.359 -10.328 -6.098 1 94.44 89 LEU A C 1
ATOM 681 O O . LEU A 1 89 ? 9.328 -10.602 -5.387 1 94.44 89 LEU A O 1
ATOM 685 N N . LEU A 1 90 ? 8.039 -11.008 -7.121 1 90.5 90 LEU A N 1
ATOM 686 C CA . LEU A 1 90 ? 8.625 -12.328 -7.355 1 90.5 90 LEU A CA 1
ATOM 687 C C . LEU A 1 90 ? 9.781 -12.234 -8.352 1 90.5 90 LEU A C 1
ATOM 689 O O . LEU A 1 90 ? 10.594 -13.156 -8.453 1 90.5 90 LEU A O 1
ATOM 693 N N . GLU A 1 91 ? 9.75 -11.195 -9.094 1 88.94 91 GLU A N 1
ATOM 694 C CA . GLU A 1 91 ? 10.727 -11.062 -10.172 1 88.94 91 GLU A CA 1
ATOM 695 C C . GLU A 1 91 ? 12.148 -11.133 -9.633 1 88.94 91 GLU A C 1
ATOM 697 O O . GLU A 1 91 ? 12.547 -10.305 -8.805 1 88.94 91 GLU A O 1
ATOM 702 N N . ASN A 1 92 ? 12.875 -12.148 -10.062 1 89.94 92 ASN A N 1
ATOM 703 C CA . ASN A 1 92 ? 14.273 -12.375 -9.727 1 89.94 92 ASN A CA 1
ATOM 704 C C . ASN A 1 92 ? 14.492 -12.438 -8.219 1 89.94 92 ASN A C 1
ATOM 706 O O . ASN A 1 92 ? 15.5 -11.938 -7.711 1 89.94 92 ASN A O 1
ATOM 710 N N . ASN A 1 93 ? 13.477 -12.914 -7.492 1 91.06 93 ASN A N 1
ATOM 711 C CA . ASN A 1 93 ? 13.57 -13.039 -6.043 1 91.06 93 ASN A CA 1
ATOM 712 C C . ASN A 1 93 ? 13.172 -14.43 -5.57 1 91.06 93 ASN A C 1
ATOM 714 O O . ASN A 1 93 ? 11.992 -14.695 -5.336 1 91.06 93 ASN A O 1
ATOM 718 N N . GLU A 1 94 ? 14.195 -15.195 -5.348 1 89.81 94 GLU A N 1
ATOM 719 C CA . GLU A 1 94 ? 13.969 -16.594 -5.008 1 89.81 94 GLU A CA 1
ATOM 720 C C . GLU A 1 94 ? 13.258 -16.734 -3.668 1 89.81 94 GLU A C 1
ATOM 722 O O . GLU A 1 94 ? 12.398 -17.609 -3.498 1 89.81 94 GLU A O 1
ATOM 727 N N . GLN A 1 95 ? 13.602 -15.961 -2.787 1 92.5 95 GLN A N 1
ATOM 728 C CA . GLN A 1 95 ? 12.984 -16.031 -1.465 1 92.5 95 GLN A CA 1
ATOM 729 C C . GLN A 1 95 ? 11.477 -15.812 -1.545 1 92.5 95 GLN A C 1
ATOM 731 O O . GLN A 1 95 ? 10.703 -16.578 -0.965 1 92.5 95 GLN A O 1
ATOM 736 N N . ASN A 1 96 ? 11.055 -14.773 -2.256 1 93.5 96 ASN A N 1
ATOM 737 C CA . ASN A 1 96 ? 9.633 -14.484 -2.396 1 93.5 96 ASN A CA 1
ATOM 738 C C . ASN A 1 96 ? 8.922 -15.547 -3.219 1 93.5 96 ASN A C 1
ATOM 740 O O . ASN A 1 96 ? 7.758 -15.867 -2.959 1 93.5 96 ASN A O 1
ATOM 744 N N . GLN A 1 97 ? 9.633 -16.062 -4.129 1 87.19 97 GLN A N 1
ATOM 745 C CA . GLN A 1 97 ? 9.047 -17.156 -4.902 1 87.19 97 GLN A CA 1
ATOM 746 C C . GLN A 1 97 ? 8.781 -18.359 -4.016 1 87.19 97 GLN A C 1
ATOM 748 O O . GLN A 1 97 ? 7.754 -19.031 -4.152 1 87.19 97 GLN A O 1
ATOM 753 N N . GLU A 1 98 ? 9.633 -18.625 -3.139 1 89.19 98 GLU A N 1
ATOM 754 C CA . GLU A 1 98 ? 9.453 -19.734 -2.203 1 89.19 98 GLU A CA 1
ATOM 755 C C . GLU A 1 98 ? 8.266 -19.484 -1.278 1 89.19 98 GLU A C 1
ATOM 757 O O . GLU A 1 98 ? 7.547 -20.422 -0.915 1 89.19 98 GLU A O 1
ATOM 762 N N . VAL A 1 99 ? 8.07 -18.297 -0.87 1 90.12 99 VAL A N 1
ATOM 763 C CA . VAL A 1 99 ? 6.934 -17.953 -0.024 1 90.12 99 VAL A CA 1
ATOM 764 C C . VAL A 1 99 ? 5.629 -18.297 -0.739 1 90.12 99 VAL A C 1
ATOM 766 O O . VAL A 1 99 ? 4.742 -18.922 -0.157 1 90.12 99 VAL A O 1
ATOM 769 N N . VAL A 1 100 ? 5.496 -17.938 -1.935 1 87.94 100 VAL A N 1
ATOM 770 C CA . VAL A 1 100 ? 4.281 -18.188 -2.707 1 87.94 100 VAL A CA 1
ATOM 771 C C . VAL A 1 100 ? 4.086 -19.703 -2.893 1 87.94 100 VAL A C 1
ATOM 773 O O . VAL A 1 100 ? 2.965 -20.203 -2.783 1 87.94 100 VAL A O 1
ATOM 776 N N . ALA A 1 101 ? 5.18 -20.344 -3.135 1 84.25 101 ALA A N 1
ATOM 777 C CA . ALA A 1 101 ? 5.109 -21.797 -3.303 1 84.25 101 ALA A CA 1
ATOM 778 C C . ALA A 1 101 ? 4.586 -22.469 -2.037 1 84.25 101 ALA A C 1
ATOM 780 O O . ALA A 1 101 ? 3.758 -23.375 -2.109 1 84.25 101 ALA A O 1
ATOM 781 N N . SER A 1 102 ? 5.117 -22.047 -1.003 1 87.75 102 SER A N 1
ATOM 782 C CA . SER A 1 102 ? 4.699 -22.594 0.279 1 87.75 102 SER A CA 1
ATOM 783 C C . S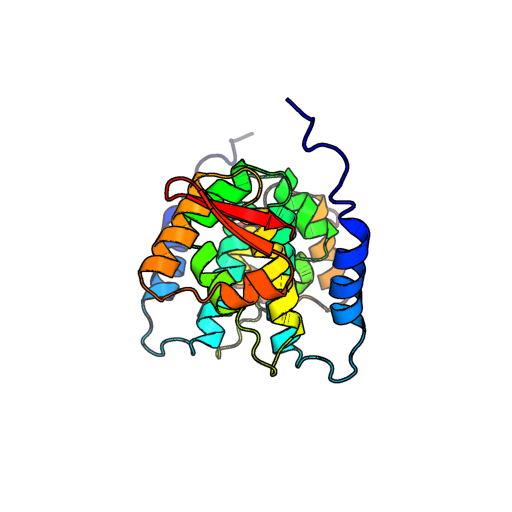ER A 1 102 ? 3.219 -22.328 0.539 1 87.75 102 SER A C 1
ATOM 785 O O . SER A 1 102 ? 2.502 -23.203 1.033 1 87.75 102 SER A O 1
ATOM 787 N N . LEU A 1 103 ? 2.787 -21.172 0.211 1 86.06 103 LEU A N 1
ATOM 788 C CA . LEU A 1 103 ? 1.383 -20.812 0.381 1 86.06 103 LEU A CA 1
ATOM 789 C C . LEU A 1 103 ? 0.495 -21.672 -0.517 1 86.06 103 LEU A C 1
ATOM 791 O O . LEU A 1 103 ? -0.599 -22.062 -0.115 1 86.06 103 LEU A O 1
ATOM 795 N N . GLU A 1 104 ? 0.87 -21.906 -1.685 1 83.25 104 GLU A N 1
ATOM 796 C CA . GLU A 1 104 ? 0.124 -22.75 -2.621 1 83.25 104 GLU A CA 1
ATOM 797 C C . GLU A 1 104 ? 0.025 -24.188 -2.117 1 83.25 104 GLU A C 1
ATOM 799 O O . GLU A 1 104 ? -1.034 -24.812 -2.213 1 83.25 104 GLU A O 1
ATOM 804 N N . ARG A 1 105 ? 1.125 -24.594 -1.595 1 83 105 ARG A N 1
ATOM 805 C CA . ARG A 1 105 ? 1.144 -25.953 -1.066 1 83 105 ARG A CA 1
ATOM 806 C C . ARG A 1 105 ? 0.171 -26.094 0.099 1 83 105 ARG A C 1
ATOM 808 O O . ARG A 1 105 ? -0.441 -27.156 0.273 1 83 105 ARG A O 1
ATOM 815 N N . GLN A 1 106 ? -0.008 -25.047 0.785 1 84.75 106 GLN A N 1
ATOM 816 C CA . GLN A 1 106 ? -0.91 -25.062 1.932 1 84.75 106 GLN A CA 1
ATOM 817 C C . GLN A 1 106 ? -2.35 -24.781 1.502 1 84.75 106 GLN A C 1
ATOM 819 O O . GLN A 1 106 ? -3.27 -24.844 2.32 1 84.75 106 GLN A O 1
ATOM 824 N N . GLY A 1 107 ? -2.627 -24.422 0.255 1 77.94 107 GLY A N 1
ATOM 825 C CA . GLY A 1 107 ? -3.963 -24.125 -0.238 1 77.94 107 GLY A CA 1
ATOM 826 C C . GLY A 1 107 ? -4.398 -22.688 0.036 1 77.94 107 GLY A C 1
ATOM 827 O O . GLY A 1 107 ? -5.582 -22.359 -0.08 1 77.94 107 GLY A O 1
ATOM 828 N N . ARG A 1 108 ? -3.475 -21.922 0.421 1 78.5 108 ARG A N 1
ATOM 829 C CA . ARG A 1 108 ? -3.791 -20.547 0.792 1 78.5 108 ARG A CA 1
ATOM 830 C C . ARG A 1 108 ? -3.658 -19.609 -0.405 1 78.5 108 ARG A C 1
ATOM 832 O O . ARG A 1 108 ? -4.008 -18.422 -0.32 1 78.5 108 ARG A O 1
ATOM 839 N N . ALA A 1 109 ? -3.107 -20.016 -1.365 1 75 109 ALA A N 1
ATOM 840 C CA . ALA A 1 109 ? -2.955 -19.203 -2.574 1 75 109 ALA A CA 1
ATOM 841 C C . ALA A 1 109 ? -3.391 -19.984 -3.812 1 75 109 ALA A C 1
ATOM 843 O O . ALA A 1 109 ? -3.072 -21.172 -3.951 1 75 109 ALA A O 1
ATOM 844 N N . ASP A 1 110 ? -4.473 -19.422 -4.438 1 68.12 110 ASP A N 1
ATOM 845 C CA . ASP A 1 110 ? -4.824 -19.938 -5.754 1 68.12 110 ASP A CA 1
ATOM 846 C C . ASP A 1 110 ? -4.129 -19.156 -6.859 1 68.12 110 ASP A C 1
ATOM 848 O O . ASP A 1 110 ? -4.527 -18.031 -7.176 1 68.12 110 ASP A O 1
ATOM 852 N N . CYS A 1 111 ? -3.094 -19.703 -7.273 1 65.06 111 CYS A N 1
ATOM 853 C CA . CYS A 1 111 ? -2.277 -19 -8.25 1 65.06 111 CYS A CA 1
ATOM 854 C C . CYS A 1 111 ? -2.803 -19.219 -9.664 1 65.06 111 CYS A C 1
ATOM 856 O O . CYS A 1 111 ? -2.154 -18.844 -10.641 1 65.06 111 CYS A O 1
ATOM 858 N N . SER A 1 112 ? -3.916 -19.891 -9.695 1 65.94 112 SER A N 1
ATOM 859 C CA . SER A 1 112 ? -4.504 -20.094 -11.016 1 65.94 112 SER A CA 1
ATOM 860 C C . SER A 1 112 ? -4.766 -18.766 -11.719 1 65.94 112 SER A C 1
ATOM 862 O O . SER A 1 112 ? -4.551 -18.641 -12.93 1 65.94 112 SER A O 1
ATOM 864 N N . SER A 1 113 ? -5.055 -17.906 -10.867 1 63.25 113 SER A N 1
ATOM 865 C CA . SER A 1 113 ? -5.32 -16.578 -11.414 1 63.25 113 SER A CA 1
ATOM 866 C C . SER A 1 113 ? -4.039 -15.914 -11.922 1 63.25 113 SER A C 1
ATOM 868 O O . SER A 1 113 ? -4.059 -15.203 -12.93 1 63.25 113 SER A O 1
ATOM 870 N N . LEU A 1 114 ? -3.025 -16.188 -11.164 1 68.56 114 LEU A N 1
ATOM 871 C CA . LEU A 1 114 ? -1.747 -15.641 -11.609 1 68.56 114 LEU A CA 1
ATOM 872 C C . LEU A 1 114 ? -1.349 -16.219 -12.961 1 68.56 114 LEU A C 1
ATOM 874 O O . LEU A 1 114 ? -0.813 -15.508 -13.812 1 68.56 114 LEU A O 1
ATOM 878 N N . ARG A 1 115 ? -1.712 -17.438 -13.203 1 66.25 115 ARG A N 1
ATOM 879 C CA . ARG A 1 115 ? -1.436 -18.109 -14.461 1 66.25 115 ARG A CA 1
ATOM 880 C C . ARG A 1 115 ? -2.27 -17.531 -15.594 1 66.25 115 ARG A C 1
ATOM 882 O O . ARG A 1 115 ? -1.776 -17.359 -16.719 1 66.25 115 ARG A O 1
ATOM 889 N N . GLU A 1 116 ? -3.375 -17.266 -15.227 1 62.78 116 GLU A N 1
ATOM 890 C CA . GLU A 1 116 ? -4.297 -16.719 -16.234 1 62.78 116 GLU A CA 1
ATOM 891 C C . GLU A 1 116 ? -3.832 -15.359 -16.734 1 62.78 116 GLU A C 1
ATOM 893 O O . GLU A 1 116 ? -4.074 -15.008 -17.891 1 62.78 116 GLU A O 1
ATOM 898 N N . LEU A 1 117 ? -3.297 -14.758 -15.875 1 58.12 117 LEU A N 1
ATOM 899 C CA . LEU A 1 117 ? -2.912 -13.398 -16.266 1 58.12 117 LEU A CA 1
ATOM 900 C C . LEU A 1 117 ? -1.558 -13.398 -16.953 1 58.12 117 LEU A C 1
ATOM 902 O O . LEU A 1 117 ? -1.047 -12.336 -17.328 1 58.12 117 LEU A O 1
ATOM 906 N N . GLY A 1 118 ? -1.073 -14.602 -17.25 1 54.41 118 GLY A N 1
ATOM 907 C CA . GLY A 1 118 ? 0.115 -14.695 -18.094 1 54.41 118 GLY A CA 1
ATOM 908 C C . GLY A 1 118 ? 1.362 -15.062 -17.312 1 54.41 118 GLY A C 1
ATOM 909 O O . GLY A 1 118 ? 2.48 -14.859 -17.781 1 54.41 118 GLY A O 1
ATOM 910 N N . PHE A 1 119 ? 1.107 -15.383 -16.172 1 56.19 119 PHE A N 1
ATOM 911 C CA . PHE A 1 119 ? 2.297 -15.781 -15.43 1 56.19 119 PHE A CA 1
ATOM 912 C C . PHE A 1 119 ? 2.42 -17.297 -15.391 1 56.19 119 PHE A C 1
ATOM 914 O O . PHE A 1 119 ? 1.413 -18.016 -15.359 1 56.19 119 PHE A O 1
ATOM 921 N N . GLN A 1 120 ? 3.428 -17.875 -16.047 1 55.72 120 GLN A N 1
ATOM 922 C CA . GLN A 1 120 ? 3.746 -19.281 -15.891 1 55.72 120 GLN A CA 1
ATOM 923 C C . GLN A 1 120 ? 4.414 -19.562 -14.547 1 55.72 120 GLN A C 1
ATOM 925 O O . GLN A 1 120 ? 5.375 -18.891 -14.172 1 55.72 120 GLN A O 1
ATOM 930 N N . VAL A 1 121 ? 3.547 -20 -13.594 1 53.91 121 VAL A N 1
ATOM 931 C CA . VAL A 1 121 ? 4.152 -20.5 -12.359 1 53.91 121 VAL A CA 1
ATOM 932 C C . VAL A 1 121 ? 4.844 -21.828 -12.617 1 53.91 121 VAL A C 1
ATOM 934 O O . VAL A 1 121 ? 4.211 -22.781 -13.086 1 53.91 121 VAL A O 1
ATOM 937 N N . GLU A 1 122 ? 6.098 -21.75 -12.961 1 54.91 122 GLU A N 1
ATOM 938 C CA . GLU A 1 122 ? 6.785 -23.016 -13.156 1 54.91 122 GLU A CA 1
ATOM 939 C C . GLU A 1 122 ? 7.445 -23.5 -11.867 1 54.91 122 GLU A C 1
ATOM 941 O O . GLU A 1 122 ? 8 -22.688 -11.117 1 54.91 122 GLU A O 1
ATOM 946 N N . GLU A 1 123 ? 6.828 -24.547 -11.406 1 51.72 123 GLU A N 1
ATOM 947 C CA . GLU A 1 123 ? 7.527 -25.219 -10.312 1 51.72 123 GLU A CA 1
ATOM 948 C C . GLU A 1 123 ? 8.836 -25.844 -10.797 1 51.72 123 GLU A C 1
ATOM 950 O O . GLU A 1 123 ? 8.852 -26.562 -11.812 1 51.72 123 GLU A O 1
ATOM 955 N N . ARG A 1 124 ? 9.922 -25.094 -10.648 1 49.25 124 ARG A N 1
ATOM 956 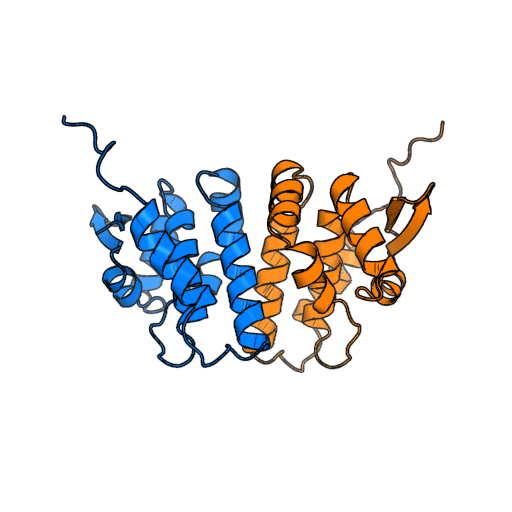C CA . ARG A 1 124 ? 11.188 -25.766 -10.938 1 49.25 124 ARG A CA 1
ATOM 957 C C . ARG A 1 124 ? 11.898 -26.156 -9.648 1 49.25 124 ARG A C 1
ATOM 959 O O . ARG A 1 124 ? 12.203 -25.312 -8.812 1 49.25 124 ARG A O 1
ATOM 966 N N . ASP A 1 125 ? 12.242 -27.391 -9.633 1 52.06 125 ASP A N 1
ATOM 967 C CA . ASP A 1 125 ? 12.984 -28.031 -8.547 1 52.06 125 ASP A CA 1
ATOM 968 C C . ASP A 1 125 ? 12.453 -27.578 -7.188 1 52.06 125 ASP A C 1
ATOM 970 O O . ASP A 1 125 ? 13.234 -27.266 -6.289 1 52.06 125 ASP A O 1
ATOM 974 N N . GLY A 1 126 ? 11.055 -27.328 -7.078 1 48.75 126 GLY A N 1
ATOM 975 C CA . GLY A 1 126 ? 10.453 -27.016 -5.793 1 48.75 126 GLY A CA 1
ATOM 976 C C . GLY A 1 126 ? 10.258 -25.516 -5.586 1 48.75 126 GLY A C 1
ATOM 977 O O . GLY A 1 126 ? 9.734 -25.094 -4.551 1 48.75 126 GLY A O 1
ATOM 978 N N . SER A 1 127 ? 10.938 -24.781 -6.41 1 49.25 127 SER A N 1
ATOM 979 C CA . SER A 1 127 ? 10.812 -23.344 -6.336 1 49.25 127 SER A CA 1
ATOM 980 C C . SER A 1 127 ? 9.828 -22.812 -7.379 1 49.25 127 SER A C 1
ATOM 982 O O . SER A 1 127 ? 9.648 -23.422 -8.438 1 49.25 127 SER A O 1
ATOM 984 N N . LEU A 1 128 ? 8.867 -22.078 -6.875 1 52.81 128 LEU A N 1
ATOM 985 C CA . LEU A 1 128 ? 7.906 -21.484 -7.797 1 52.81 128 LEU A CA 1
ATOM 986 C C . LEU A 1 128 ? 8.516 -20.297 -8.523 1 52.81 128 LEU A C 1
ATOM 988 O O . LEU A 1 128 ? 9.125 -19.422 -7.898 1 52.81 128 LEU A O 1
ATOM 992 N N . LEU A 1 129 ? 8.891 -20.578 -9.789 1 53.25 129 LEU A N 1
ATOM 993 C CA . LEU A 1 129 ? 9.406 -19.531 -10.656 1 53.25 129 LEU A CA 1
ATOM 994 C C . LEU A 1 129 ? 8.281 -18.891 -11.461 1 53.25 129 LEU A C 1
ATOM 996 O O . LEU A 1 129 ? 7.398 -19.578 -11.969 1 53.25 129 LEU A O 1
ATOM 1000 N N . LEU A 1 130 ? 7.949 -17.625 -11.039 1 52.38 130 LEU A N 1
ATOM 1001 C CA . LEU A 1 130 ? 6.941 -16.906 -11.812 1 52.38 130 LEU A CA 1
ATOM 1002 C C . LEU A 1 130 ? 7.547 -16.312 -13.078 1 52.38 130 LEU A C 1
ATOM 1004 O O . LEU A 1 130 ? 8.625 -15.719 -13.031 1 52.38 130 LEU A O 1
ATOM 1008 N N . GLN A 1 131 ? 7.258 -17.141 -14.242 1 51 131 GLN A N 1
ATOM 1009 C CA . GLN A 1 131 ? 7.715 -16.609 -15.523 1 51 131 GLN A CA 1
ATOM 1010 C C . GLN A 1 131 ? 6.547 -16.031 -16.328 1 51 131 GLN A C 1
ATOM 1012 O O . GLN A 1 131 ? 5.418 -16.516 -16.219 1 51 131 GLN A O 1
ATOM 1017 N N . PRO A 1 132 ? 6.723 -14.695 -16.641 1 48.94 132 PRO A N 1
ATOM 1018 C CA . PRO A 1 132 ? 5.688 -14.258 -17.594 1 48.94 132 PRO A CA 1
ATOM 1019 C C . PRO A 1 132 ? 5.375 -15.312 -18.656 1 48.94 132 PRO A C 1
ATOM 1021 O O . PRO A 1 132 ? 6.262 -16.062 -19.062 1 48.94 132 PRO A O 1
ATOM 1024 N N . ALA A 1 133 ? 3.963 -15.547 -18.797 1 45.16 133 ALA A N 1
ATOM 1025 C CA . ALA A 1 133 ? 3.605 -16.5 -19.844 1 45.16 133 ALA A CA 1
ATOM 1026 C C . ALA A 1 133 ? 4.012 -15.969 -21.219 1 45.16 133 ALA A C 1
ATOM 1028 O O . ALA A 1 133 ? 4.035 -14.758 -21.453 1 45.16 133 ALA A O 1
ATOM 1029 N N . THR B 1 1 ? 23.906 25.625 18.891 1 24.27 1 THR B N 1
ATOM 1030 C CA . THR B 1 1 ? 23.844 24.766 17.703 1 24.27 1 THR B CA 1
ATOM 1031 C C . THR B 1 1 ? 23.453 23.344 18.078 1 24.27 1 THR B C 1
ATOM 1033 O O . THR B 1 1 ? 24.297 22.516 18.391 1 24.27 1 THR B O 1
ATOM 1036 N N . LYS B 1 2 ? 22.516 23.219 19.125 1 28.84 2 LYS B N 1
ATOM 1037 C CA . LYS B 1 2 ? 22.203 22.078 20 1 28.84 2 LYS B CA 1
ATOM 1038 C C . LYS B 1 2 ? 21.562 20.953 19.203 1 28.84 2 LYS B C 1
ATOM 1040 O O . LYS B 1 2 ? 20.641 21.188 18.406 1 28.84 2 LYS B O 1
ATOM 1045 N N . SER B 1 3 ? 22.266 19.781 19.078 1 25.59 3 SER B N 1
ATOM 1046 C CA . SER B 1 3 ? 22.156 18.547 18.312 1 25.59 3 SER B CA 1
ATOM 1047 C C . SER B 1 3 ? 20.797 17.875 18.547 1 25.59 3 SER B C 1
ATOM 1049 O O . SER B 1 3 ? 20.375 17.719 19.703 1 25.59 3 SER B O 1
ATOM 1051 N N . ILE B 1 4 ? 19.766 18.125 17.719 1 29.52 4 ILE B N 1
ATOM 1052 C CA . ILE B 1 4 ? 18.422 17.578 17.547 1 29.52 4 ILE B CA 1
ATOM 1053 C C . ILE B 1 4 ? 18.469 16.047 17.672 1 29.52 4 ILE B C 1
ATOM 1055 O O . ILE B 1 4 ? 17.625 15.352 17.109 1 29.52 4 ILE B O 1
ATOM 1059 N N . SER B 1 5 ? 19.578 15.375 18.141 1 28.02 5 SER B N 1
ATOM 1060 C CA . SER B 1 5 ? 19.812 13.938 18.141 1 28.02 5 SER B CA 1
ATOM 1061 C C . SER B 1 5 ? 18.797 13.219 19.016 1 28.02 5 SER B C 1
ATOM 1063 O O . SER B 1 5 ? 18.344 12.125 18.672 1 28.02 5 SER B O 1
ATOM 1065 N N . ASN B 1 6 ? 18.703 13.484 20.359 1 29.97 6 ASN B N 1
ATOM 1066 C CA . ASN B 1 6 ? 18.375 12.602 21.484 1 29.97 6 ASN B CA 1
ATOM 1067 C C . ASN B 1 6 ? 16.891 12.25 21.516 1 29.97 6 ASN B C 1
ATOM 1069 O O . ASN B 1 6 ? 16.453 11.445 22.344 1 29.97 6 ASN B O 1
ATOM 1073 N N . LEU B 1 7 ? 15.961 13.203 21.422 1 31.88 7 LEU B N 1
ATOM 1074 C CA . LEU B 1 7 ? 14.688 13.227 22.125 1 31.88 7 LEU B CA 1
ATOM 1075 C C . LEU B 1 7 ? 13.742 12.156 21.578 1 31.88 7 LEU B C 1
ATOM 1077 O O . LEU B 1 7 ? 12.703 11.875 22.172 1 31.88 7 LEU B O 1
ATOM 1081 N N . ILE B 1 8 ? 13.578 12.039 20.312 1 37.97 8 ILE B N 1
ATOM 1082 C CA . ILE B 1 8 ? 12.406 11.273 19.922 1 37.97 8 ILE B CA 1
ATOM 1083 C C . ILE B 1 8 ? 12.648 9.781 20.172 1 37.97 8 ILE B C 1
ATOM 1085 O O . ILE B 1 8 ? 13.453 9.156 19.469 1 37.97 8 ILE B O 1
ATOM 1089 N N . SER B 1 9 ? 12.727 9.406 21.422 1 33.03 9 SER B N 1
ATOM 1090 C CA . SER B 1 9 ? 12.695 7.965 21.625 1 33.03 9 SER B CA 1
ATOM 1091 C C . SER B 1 9 ? 11.461 7.34 20.984 1 33.03 9 SER B C 1
ATOM 1093 O O . SER B 1 9 ? 10.336 7.574 21.438 1 33.03 9 SER B O 1
ATOM 1095 N N . PRO B 1 10 ? 11.297 7.152 19.734 1 38.66 10 PRO B N 1
ATOM 1096 C CA . PRO B 1 10 ? 10.273 6.695 18.797 1 38.66 10 PRO B CA 1
ATOM 1097 C C . 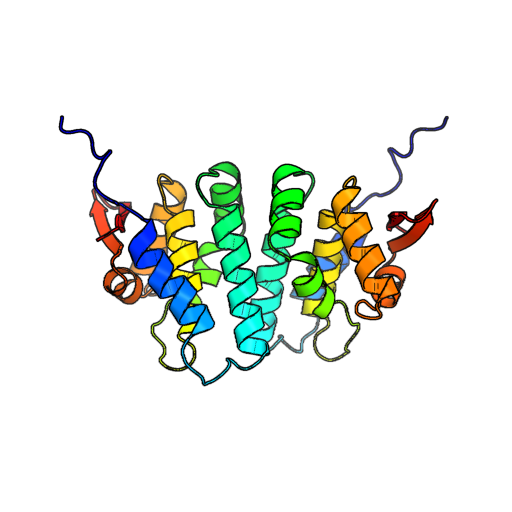PRO B 1 10 ? 9.539 5.449 19.281 1 38.66 10 PRO B C 1
ATOM 1099 O O . PRO B 1 10 ? 8.453 5.141 18.781 1 38.66 10 PRO B O 1
ATOM 1102 N N . GLN B 1 11 ? 10.156 4.711 20.156 1 40.19 11 GLN B N 1
ATOM 1103 C CA . GLN B 1 11 ? 9.656 3.355 20.359 1 40.19 11 GLN B CA 1
ATOM 1104 C C . GLN B 1 11 ? 8.336 3.371 21.125 1 40.19 11 GLN B C 1
ATOM 1106 O O . GLN B 1 11 ? 7.465 2.525 20.906 1 40.19 11 GLN B O 1
ATOM 1111 N N . SER B 1 12 ? 8.242 4.289 22.062 1 39.41 12 SER B N 1
ATOM 1112 C CA . SER B 1 12 ? 7.129 4.117 23 1 39.41 12 SER B CA 1
ATOM 1113 C C .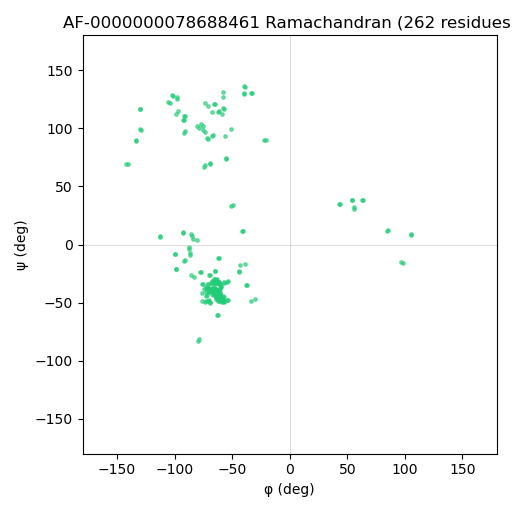 SER B 1 12 ? 5.793 4.441 22.328 1 39.41 12 SER B C 1
ATOM 1115 O O . SER B 1 12 ? 4.797 3.758 22.562 1 39.41 12 SER B O 1
ATOM 1117 N N . SER B 1 13 ? 5.664 5.531 21.656 1 41.28 13 SER B N 1
ATOM 1118 C CA . SER B 1 13 ? 4.379 5.859 21.047 1 41.28 13 SER B CA 1
ATOM 1119 C C . SER B 1 13 ? 4.047 4.895 19.922 1 41.28 13 SER B C 1
ATOM 1121 O O . SER B 1 13 ? 2.875 4.602 19.672 1 41.28 13 SER B O 1
ATOM 1123 N N . TRP B 1 14 ? 5.023 4.41 19.266 1 47.12 14 TRP B N 1
ATOM 1124 C CA . TRP B 1 14 ? 4.836 3.398 18.234 1 47.12 14 TRP B CA 1
ATOM 1125 C C . TRP B 1 14 ? 4.207 2.135 18.812 1 47.12 14 TRP B C 1
ATOM 1127 O O . TRP B 1 14 ? 3.414 1.466 18.156 1 47.12 14 TRP B O 1
ATOM 1137 N N . SER B 1 15 ? 4.684 1.866 20.047 1 42.28 15 SER B N 1
ATOM 1138 C CA . SER B 1 15 ? 4.152 0.672 20.688 1 42.28 15 SER B CA 1
ATOM 1139 C C . SER B 1 15 ? 2.646 0.79 20.922 1 42.28 15 SER B C 1
ATOM 1141 O O . SER B 1 15 ? 1.921 -0.202 20.828 1 42.28 15 SER B O 1
ATOM 1143 N N . ARG B 1 16 ? 2.277 1.926 21.344 1 42.66 16 ARG B N 1
ATOM 1144 C CA . ARG B 1 16 ? 0.844 2.059 21.578 1 42.66 16 ARG B CA 1
ATOM 1145 C C . ARG B 1 16 ? 0.063 1.915 20.266 1 42.66 16 ARG B C 1
ATOM 1147 O O . ARG B 1 16 ? -1.011 1.311 20.25 1 42.66 16 ARG B O 1
ATOM 1154 N N . CYS B 1 17 ? 0.609 2.457 19.219 1 43.47 17 CYS B N 1
ATOM 1155 C CA . CYS B 1 17 ? -0.044 2.363 17.922 1 43.47 17 CYS B CA 1
ATOM 1156 C C . CYS B 1 17 ? -0.059 0.923 17.422 1 43.47 17 CYS B C 1
ATOM 1158 O O . CYS B 1 17 ? -1.046 0.476 16.844 1 43.47 17 CYS B O 1
ATOM 1160 N N . MET B 1 18 ? 1.057 0.269 17.594 1 46.34 18 MET B N 1
ATOM 1161 C CA . MET B 1 18 ? 1.075 -1.15 17.25 1 46.34 18 MET B CA 1
ATOM 1162 C C . MET B 1 18 ? 0.134 -1.938 18.156 1 46.34 18 MET B C 1
ATOM 1164 O O . MET B 1 18 ? -0.472 -2.92 17.719 1 46.34 18 MET B O 1
ATOM 1168 N N . LEU B 1 19 ? 0.157 -1.58 19.438 1 44.34 19 LEU B N 1
ATOM 1169 C CA . LEU B 1 19 ? -0.735 -2.203 20.406 1 44.34 19 LEU B CA 1
ATOM 1170 C C . LEU B 1 19 ? -2.193 -1.913 20.062 1 44.34 19 LEU B C 1
ATOM 1172 O O . LEU B 1 19 ? -3.057 -2.777 20.234 1 44.34 19 LEU B O 1
ATOM 1176 N N . LEU B 1 20 ? -2.439 -0.755 19.734 1 42.97 20 LEU B N 1
ATOM 1177 C CA . LEU B 1 20 ? -3.797 -0.405 19.328 1 42.97 20 LEU B CA 1
ATOM 1178 C C . LEU B 1 20 ? -4.211 -1.185 18.094 1 42.97 20 LEU B C 1
ATOM 1180 O O . LEU B 1 20 ? -5.398 -1.402 17.859 1 42.97 20 LEU B O 1
ATOM 1184 N N . ALA B 1 21 ? -3.25 -1.442 17.297 1 43.5 21 ALA B N 1
ATOM 1185 C CA . ALA B 1 21 ? -3.463 -2.379 16.188 1 43.5 21 ALA B CA 1
ATOM 1186 C C . ALA B 1 21 ? -3.93 -3.736 16.719 1 43.5 21 ALA B C 1
ATOM 1188 O O . ALA B 1 21 ? -4.672 -4.445 16.031 1 43.5 21 ALA B O 1
ATOM 1189 N N . SER B 1 22 ? -3.242 -4.242 17.688 1 39.88 22 SER B N 1
ATOM 1190 C CA . SER B 1 22 ? -3.574 -5.527 18.297 1 39.88 22 SER B CA 1
ATOM 1191 C C . SER B 1 22 ? -4.797 -5.414 19.203 1 39.88 22 SER B C 1
ATOM 1193 O O . SER B 1 22 ? -5.371 -6.426 19.609 1 39.88 22 SER B O 1
ATOM 1195 N N . GLY B 1 23 ? -5.016 -4.379 19.969 1 38.16 23 GLY B N 1
ATOM 1196 C CA . GLY B 1 23 ? -5.82 -4.375 21.188 1 38.16 23 GLY B CA 1
ATOM 1197 C C . GLY B 1 23 ? -7.312 -4.316 20.906 1 38.16 23 GLY B C 1
ATOM 1198 O O . GLY B 1 23 ? -8.109 -4.91 21.641 1 38.16 23 GLY B O 1
ATOM 1199 N N . ASP B 1 24 ? -7.938 -3.049 20.641 1 41.5 24 ASP B N 1
ATOM 1200 C CA . ASP B 1 24 ? -9.383 -3.027 20.875 1 41.5 24 ASP B CA 1
ATOM 1201 C C . ASP B 1 24 ? -10.086 -4.074 20.016 1 41.5 24 ASP B C 1
ATOM 1203 O O . ASP B 1 24 ? -9.664 -4.355 18.906 1 41.5 24 ASP B O 1
ATOM 1207 N N . SER B 1 25 ? -10.891 -4.945 20.609 1 41.19 25 SER B N 1
ATOM 1208 C CA . SER B 1 25 ? -11.828 -6.035 20.375 1 41.19 25 SER B CA 1
ATOM 1209 C C . SER B 1 25 ? -12.547 -5.859 19.031 1 41.19 25 SER B C 1
ATOM 1211 O O . SER B 1 25 ? -13.188 -6.789 18.547 1 41.19 25 SER B O 1
ATOM 1213 N N . SER B 1 26 ? -13.07 -4.652 18.688 1 46.69 26 SER B N 1
ATOM 1214 C CA . SER B 1 26 ? -13.875 -4.785 17.484 1 46.69 26 SER B CA 1
ATOM 1215 C C . SER B 1 26 ? -13 -5.078 16.266 1 46.69 26 SER B C 1
ATOM 1217 O O . SER B 1 26 ? -12.141 -4.266 15.898 1 46.69 26 SER B O 1
ATOM 1219 N N . SER B 1 27 ? -12.445 -6.227 16.203 1 52.12 27 SER B N 1
ATOM 1220 C CA . SER B 1 27 ? -11.703 -6.781 15.086 1 52.12 27 SER B CA 1
ATOM 1221 C C . SER B 1 27 ? -12.055 -6.078 13.781 1 52.12 27 SER B C 1
ATOM 1223 O O . SER B 1 27 ? -13.227 -6.055 13.383 1 52.12 27 SER B O 1
ATOM 1225 N N . PRO B 1 28 ? -11.281 -5.043 13.531 1 59.47 28 PRO B N 1
ATOM 1226 C CA . PRO B 1 28 ? -11.641 -4.445 12.242 1 59.47 28 PRO B CA 1
ATOM 1227 C C . PRO B 1 28 ? -12.117 -5.477 11.219 1 59.47 28 PRO B C 1
ATOM 1229 O O . PRO B 1 28 ? -11.727 -6.645 11.289 1 59.47 28 PRO B O 1
ATOM 1232 N N . SER B 1 29 ? -13.297 -5.117 10.633 1 69.5 29 SER B N 1
ATOM 1233 C CA . SER B 1 29 ? -13.672 -5.973 9.508 1 69.5 29 SER B CA 1
ATOM 1234 C C . SER B 1 29 ? -12.453 -6.344 8.664 1 69.5 29 SER B C 1
ATOM 1236 O O . SER B 1 29 ? -11.477 -5.594 8.609 1 69.5 29 SER B O 1
ATOM 1238 N N . PRO B 1 30 ? -12.398 -7.5 8.336 1 65.38 30 PRO B N 1
ATOM 1239 C CA . PRO B 1 30 ? -11.289 -7.949 7.492 1 65.38 30 PRO B CA 1
ATOM 1240 C C . PRO B 1 30 ? -10.891 -6.914 6.438 1 65.38 30 PRO B C 1
ATOM 1242 O O . PRO B 1 30 ? -9.703 -6.73 6.164 1 65.38 30 PRO B O 1
ATOM 1245 N N . ALA B 1 31 ? -11.859 -6.227 5.969 1 66.5 31 ALA B N 1
ATOM 1246 C CA . ALA B 1 31 ? -11.578 -5.234 4.934 1 66.5 31 ALA B CA 1
ATOM 1247 C C . ALA B 1 31 ? -10.781 -4.062 5.496 1 66.5 31 ALA B C 1
ATOM 1249 O O . ALA B 1 31 ? -9.852 -3.572 4.859 1 66.5 31 ALA B O 1
ATOM 1250 N N . VAL B 1 32 ? -11.164 -3.689 6.684 1 68.75 32 VAL B N 1
ATOM 1251 C CA . VAL B 1 32 ? -10.484 -2.594 7.367 1 68.75 32 VAL B CA 1
ATOM 1252 C C . VAL B 1 32 ? -9.055 -3.014 7.727 1 68.75 32 VAL B C 1
ATOM 1254 O O . VAL B 1 32 ? -8.117 -2.238 7.559 1 68.75 32 VAL B O 1
ATOM 1257 N N . GLY B 1 33 ? -9.031 -4.219 8.078 1 79.5 33 GLY B N 1
ATOM 1258 C CA . GLY B 1 33 ? -7.723 -4.758 8.43 1 79.5 33 GLY B CA 1
ATOM 1259 C C . GLY B 1 33 ? -6.762 -4.809 7.254 1 79.5 33 GLY B C 1
ATOM 1260 O O . GLY B 1 33 ? -5.59 -4.461 7.391 1 79.5 33 GLY B O 1
ATOM 1261 N N . PHE B 1 34 ? -7.402 -5.023 6.113 1 84.44 34 PHE B N 1
ATOM 1262 C CA . PHE B 1 34 ? -6.57 -5.148 4.918 1 84.44 34 PHE B CA 1
ATOM 1263 C C . PHE B 1 34 ? -6 -3.797 4.516 1 84.44 34 PHE B C 1
ATOM 1265 O O . PHE B 1 34 ? -4.801 -3.678 4.258 1 84.44 34 PHE B O 1
ATOM 1272 N N . LYS B 1 35 ? -6.816 -2.838 4.547 1 87.5 35 LYS B N 1
ATOM 1273 C CA . LYS B 1 35 ? -6.395 -1.48 4.215 1 87.5 35 LYS B CA 1
ATOM 1274 C C . LYS B 1 35 ? -5.316 -0.989 5.176 1 87.5 35 LYS B C 1
ATOM 1276 O O . LYS B 1 35 ? -4.312 -0.415 4.75 1 87.5 35 LYS B O 1
ATOM 1281 N N . ALA B 1 36 ? -5.492 -1.292 6.359 1 89.69 36 ALA B N 1
ATOM 1282 C CA . ALA B 1 36 ? -4.531 -0.886 7.379 1 89.69 36 ALA B CA 1
ATOM 1283 C C . ALA B 1 36 ? -3.182 -1.567 7.164 1 89.69 36 ALA B C 1
ATOM 1285 O O . ALA B 1 36 ? -2.133 -0.925 7.258 1 89.69 36 ALA B O 1
ATOM 1286 N N . GLN B 1 37 ? -3.203 -2.752 6.824 1 92.88 37 GLN B N 1
ATOM 1287 C CA . GLN B 1 37 ? -1.974 -3.508 6.609 1 92.88 37 GLN B CA 1
ATOM 1288 C C . GLN B 1 37 ? -1.208 -2.98 5.402 1 92.88 37 GLN B C 1
ATOM 1290 O O . GLN B 1 37 ? 0.022 -2.9 5.426 1 92.88 37 GLN B O 1
ATOM 1295 N N . LEU B 1 38 ? -1.932 -2.645 4.395 1 94.31 38 LEU B N 1
ATOM 1296 C CA . LEU B 1 38 ? -1.288 -2.098 3.205 1 94.31 38 LEU B CA 1
ATOM 1297 C C . LEU B 1 38 ? -0.607 -0.77 3.518 1 94.31 38 LEU B C 1
ATOM 1299 O O . LEU B 1 38 ? 0.536 -0.543 3.113 1 94.31 38 LEU B O 1
ATOM 1303 N N . ILE B 1 39 ? -1.257 0.093 4.207 1 94.69 39 ILE B N 1
ATOM 1304 C CA . ILE B 1 39 ? -0.702 1.39 4.574 1 94.69 39 ILE B CA 1
ATOM 1305 C C . ILE B 1 39 ? 0.517 1.192 5.477 1 94.69 39 ILE B C 1
ATOM 1307 O O . ILE B 1 39 ? 1.537 1.864 5.305 1 94.69 39 ILE B O 1
ATOM 1311 N N . ARG B 1 40 ? 0.386 0.233 6.332 1 93.75 40 ARG B N 1
ATOM 1312 C CA . ARG B 1 40 ? 1.512 -0.104 7.199 1 93.75 40 ARG B CA 1
ATOM 1313 C C . ARG B 1 40 ? 2.725 -0.533 6.379 1 93.75 40 ARG B C 1
ATOM 1315 O O . ARG B 1 40 ? 3.852 -0.124 6.668 1 93.75 40 ARG B O 1
ATOM 1322 N N . LEU B 1 41 ? 2.508 -1.287 5.391 1 96.25 41 LEU B N 1
ATOM 1323 C CA . LEU B 1 41 ? 3.586 -1.759 4.527 1 96.25 41 LEU B CA 1
ATOM 1324 C C . LEU B 1 41 ? 4.273 -0.591 3.828 1 96.25 41 LEU B C 1
ATOM 1326 O O . LEU B 1 41 ? 5.504 -0.508 3.812 1 96.25 41 LEU B O 1
ATOM 1330 N N . ILE B 1 42 ? 3.514 0.312 3.342 1 97.75 42 ILE B N 1
ATOM 1331 C CA . ILE B 1 42 ? 4.047 1.479 2.648 1 97.75 42 ILE B CA 1
ATOM 1332 C C . ILE B 1 42 ? 4.867 2.328 3.619 1 97.75 42 ILE B C 1
ATOM 1334 O O . ILE B 1 42 ? 5.961 2.787 3.281 1 97.75 42 ILE B O 1
ATOM 1338 N N . GLY B 1 43 ? 4.316 2.477 4.773 1 96.69 43 GLY B N 1
ATOM 1339 C CA . GLY B 1 43 ? 5.055 3.213 5.789 1 96.69 43 GLY B CA 1
ATOM 1340 C C . GLY B 1 43 ? 6.418 2.611 6.086 1 96.69 43 GLY B C 1
ATOM 1341 O O . GLY B 1 43 ? 7.414 3.33 6.164 1 96.69 43 GLY B O 1
ATOM 1342 N N . ASN B 1 44 ? 6.461 1.392 6.219 1 96.44 44 ASN B N 1
ATOM 1343 C CA . ASN B 1 44 ? 7.707 0.695 6.52 1 96.44 44 ASN B CA 1
ATOM 1344 C C . ASN B 1 44 ? 8.695 0.793 5.363 1 96.44 44 ASN B C 1
ATOM 1346 O O . ASN B 1 44 ? 9.898 0.982 5.578 1 96.44 44 ASN B O 1
ATOM 1350 N N . LEU B 1 45 ? 8.211 0.704 4.18 1 97.56 45 LEU B N 1
ATOM 1351 C CA . LEU B 1 45 ? 9.07 0.79 3.002 1 97.56 45 LEU B CA 1
ATOM 1352 C C . LEU B 1 45 ? 9.711 2.17 2.896 1 97.56 45 LEU B C 1
ATOM 1354 O O . LEU B 1 45 ? 10.805 2.311 2.34 1 97.56 45 LEU B O 1
ATOM 1358 N N . CYS B 1 46 ? 9.078 3.148 3.518 1 97.31 46 CYS B N 1
ATOM 1359 C CA . CYS B 1 46 ? 9.555 4.52 3.379 1 97.31 46 CYS B CA 1
ATOM 1360 C C . CYS B 1 46 ? 10.391 4.934 4.582 1 97.31 46 CYS B C 1
ATOM 1362 O O . CYS B 1 46 ? 11.023 5.992 4.574 1 97.31 46 CYS B O 1
ATOM 1364 N N . HIS B 1 47 ? 10.43 4.156 5.562 1 94.88 47 HIS B N 1
ATOM 1365 C CA . HIS B 1 47 ? 11.18 4.504 6.762 1 94.88 47 HIS B CA 1
ATOM 1366 C C . HIS B 1 47 ? 12.664 4.66 6.453 1 94.88 47 HIS B C 1
ATOM 1368 O O . HIS B 1 47 ? 13.328 3.693 6.074 1 94.88 47 HIS B O 1
ATOM 1374 N N . LYS B 1 48 ? 13.203 5.84 6.578 1 95.06 48 LYS B N 1
ATOM 1375 C CA . LYS B 1 48 ? 14.602 6.188 6.348 1 95.06 48 LYS B CA 1
ATOM 1376 C C . LYS B 1 48 ? 15.055 5.754 4.953 1 95.06 48 LYS B C 1
ATOM 1378 O O . LYS B 1 48 ? 16.156 5.215 4.789 1 95.06 48 LYS B O 1
ATOM 1383 N N . HIS B 1 49 ? 14.18 5.902 4.004 1 96.5 49 HIS B N 1
ATOM 1384 C CA . HIS B 1 49 ? 14.469 5.523 2.625 1 96.5 49 HIS B CA 1
ATOM 1385 C C . HIS B 1 49 ? 14.047 6.617 1.651 1 96.5 49 HIS B C 1
ATOM 1387 O O . HIS B 1 49 ? 12.945 6.566 1.093 1 96.5 49 HIS B O 1
ATOM 1393 N N . PRO B 1 50 ? 14.961 7.535 1.381 1 96.94 50 PRO B N 1
ATOM 1394 C CA . PRO B 1 50 ? 14.617 8.719 0.583 1 96.94 50 PRO B CA 1
ATOM 1395 C C . PRO B 1 50 ? 14.109 8.359 -0.811 1 96.94 50 PRO B C 1
ATOM 1397 O O . PRO B 1 50 ? 13.227 9.047 -1.344 1 96.94 50 PRO B O 1
ATOM 1400 N N . ASN B 1 51 ? 14.672 7.316 -1.394 1 96.81 51 ASN B N 1
ATOM 1401 C CA . ASN B 1 51 ? 14.227 6.926 -2.729 1 96.81 51 ASN B CA 1
ATOM 1402 C C . ASN B 1 51 ? 12.773 6.469 -2.725 1 96.81 51 ASN B C 1
ATOM 1404 O O . ASN B 1 51 ? 12.008 6.812 -3.629 1 96.81 51 ASN B O 1
ATOM 1408 N N . ASN B 1 52 ? 12.359 5.73 -1.749 1 97.94 52 ASN B N 1
ATOM 1409 C CA . ASN B 1 52 ? 10.969 5.293 -1.628 1 97.94 52 ASN B CA 1
ATOM 1410 C C . ASN B 1 52 ? 10.039 6.457 -1.309 1 97.94 52 ASN B C 1
ATOM 1412 O O . ASN B 1 52 ? 8.93 6.531 -1.834 1 97.94 52 ASN B O 1
ATOM 1416 N N . GLN B 1 53 ? 10.547 7.344 -0.458 1 96.56 53 GLN B N 1
ATOM 1417 C CA . GLN B 1 53 ? 9.766 8.539 -0.162 1 96.56 53 GLN B CA 1
ATOM 1418 C C . GLN B 1 53 ? 9.445 9.32 -1.435 1 96.56 53 GLN B C 1
ATOM 1420 O O . GLN B 1 53 ? 8.297 9.688 -1.673 1 96.56 53 GLN B O 1
ATOM 1425 N N . LYS B 1 54 ? 10.469 9.531 -2.205 1 97.38 54 LYS B N 1
ATOM 1426 C CA . LYS B 1 54 ? 10.32 10.266 -3.455 1 97.38 54 LYS B CA 1
ATOM 1427 C C . LYS B 1 54 ? 9.352 9.562 -4.398 1 97.38 54 LYS B C 1
ATOM 1429 O O . LYS B 1 54 ? 8.477 10.195 -4.988 1 97.38 54 LYS B O 1
ATOM 1434 N N . LYS B 1 55 ? 9.484 8.281 -4.488 1 97.12 55 LYS B N 1
ATOM 1435 C CA . LYS B 1 55 ? 8.648 7.504 -5.398 1 97.12 55 LYS B CA 1
ATOM 1436 C C . LYS B 1 55 ? 7.18 7.574 -4.984 1 97.12 55 LYS B C 1
ATOM 1438 O O . LYS B 1 55 ? 6.297 7.77 -5.824 1 97.12 55 LYS B O 1
ATOM 1443 N N . VAL B 1 56 ? 6.863 7.461 -3.748 1 97.69 56 VAL B N 1
ATOM 1444 C CA . VAL B 1 56 ? 5.492 7.543 -3.258 1 97.69 56 VAL B CA 1
ATOM 1445 C C . VAL B 1 56 ? 4.934 8.938 -3.527 1 97.69 56 VAL B C 1
ATOM 1447 O O . VAL B 1 56 ? 3.766 9.086 -3.902 1 97.69 56 VAL B O 1
ATOM 1450 N N . GLY B 1 57 ? 5.758 9.93 -3.301 1 95.81 57 GLY B N 1
ATOM 1451 C CA . GLY B 1 57 ? 5.348 11.289 -3.625 1 95.81 57 GLY B CA 1
ATOM 1452 C C . GLY B 1 57 ? 5 11.477 -5.09 1 95.81 57 GLY B C 1
ATOM 1453 O O . GLY B 1 57 ? 3.982 12.086 -5.418 1 95.81 57 GLY B O 1
ATOM 1454 N N . GLU B 1 58 ? 5.848 10.945 -5.926 1 95.31 58 GLU B N 1
ATOM 1455 C CA . GLU B 1 58 ? 5.668 11.062 -7.367 1 95.31 58 GLU B CA 1
ATOM 1456 C C . GLU B 1 58 ? 4.414 10.328 -7.832 1 95.31 58 GLU B C 1
ATOM 1458 O O . GLU B 1 58 ? 3.756 10.758 -8.781 1 95.31 58 GLU B O 1
ATOM 1463 N N . LEU B 1 59 ? 4.066 9.336 -7.168 1 93.38 59 LEU B N 1
ATOM 1464 C CA . LEU B 1 59 ? 2.93 8.508 -7.555 1 93.38 59 LEU B CA 1
ATOM 1465 C C . LEU B 1 59 ? 1.654 8.977 -6.863 1 93.38 59 LEU B C 1
ATOM 1467 O O . LEU B 1 59 ? 0.66 8.25 -6.824 1 93.38 59 LEU B O 1
ATOM 1471 N N . GLU B 1 60 ? 1.722 10.094 -6.266 1 93.44 60 GLU B N 1
ATOM 1472 C CA . GLU B 1 60 ? 0.573 10.711 -5.609 1 93.44 60 GLU B CA 1
ATOM 1473 C C . GLU B 1 60 ? 0.057 9.844 -4.469 1 93.44 60 GLU B C 1
ATOM 1475 O O . GLU B 1 60 ? -1.152 9.75 -4.246 1 93.44 60 GLU B O 1
ATOM 1480 N N . GLY B 1 61 ? 1.006 9.258 -3.793 1 96.06 61 GLY B N 1
ATOM 1481 C CA . GLY B 1 61 ? 0.655 8.398 -2.674 1 96.06 61 GLY B CA 1
ATOM 1482 C C . GLY B 1 61 ? 0.282 9.172 -1.423 1 96.06 61 GLY B C 1
ATOM 1483 O O . GLY B 1 61 ? -0.487 8.688 -0.591 1 96.06 61 GLY B O 1
ATOM 1484 N N . ILE B 1 62 ? 0.723 10.383 -1.257 1 93.81 62 ILE B N 1
ATOM 1485 C CA . ILE B 1 62 ? 0.55 11.148 -0.029 1 93.81 62 ILE B CA 1
ATOM 1486 C C . ILE B 1 62 ? -0.919 11.523 0.142 1 93.81 62 ILE B C 1
ATOM 1488 O O . ILE B 1 62 ? -1.524 11.242 1.178 1 93.81 62 ILE B O 1
ATOM 1492 N N . PRO B 1 63 ? -1.596 12.102 -0.886 1 91.19 63 PRO B N 1
ATOM 1493 C CA . PRO B 1 63 ? -3.021 12.391 -0.718 1 91.19 63 PRO B CA 1
ATOM 1494 C C . PRO B 1 63 ? -3.852 11.141 -0.449 1 91.19 63 PRO B C 1
ATOM 1496 O O . PRO B 1 63 ? -4.812 11.188 0.321 1 91.19 63 PRO B O 1
ATOM 1499 N N . LEU B 1 64 ? -3.459 10.07 -1.02 1 89.88 64 LEU B N 1
ATOM 1500 C CA . LEU B 1 64 ? -4.145 8.797 -0.834 1 89.88 64 LEU B CA 1
ATOM 1501 C C . LEU B 1 64 ? -4.105 8.367 0.628 1 89.88 64 LEU B C 1
ATOM 1503 O O . LEU B 1 64 ? -5.133 7.973 1.19 1 89.88 64 LEU B O 1
ATOM 1507 N N . ILE B 1 65 ? -2.99 8.43 1.244 1 91 65 ILE B N 1
ATOM 1508 C CA . ILE B 1 65 ? -2.805 7.992 2.623 1 91 65 ILE B CA 1
ATOM 1509 C C . ILE B 1 65 ? -3.41 9.023 3.578 1 91 65 ILE B C 1
ATOM 1511 O O . ILE B 1 65 ? -4.023 8.656 4.586 1 91 65 ILE B O 1
ATOM 1515 N N . LEU B 1 66 ? -3.352 10.273 3.223 1 88.5 66 LEU B N 1
ATOM 1516 C CA . LEU B 1 66 ? -3.871 11.359 4.047 1 88.5 66 LEU B CA 1
ATOM 1517 C C . LEU B 1 66 ? -5.379 11.234 4.223 1 88.5 66 LEU B C 1
ATOM 1519 O O . LEU B 1 66 ? -5.918 11.594 5.273 1 88.5 66 LEU B O 1
ATOM 1523 N N . ASP B 1 67 ? -6.008 10.719 3.229 1 84.06 67 ASP B N 1
ATOM 1524 C CA . ASP B 1 67 ? -7.457 10.555 3.266 1 84.06 67 ASP B CA 1
ATOM 1525 C C . ASP B 1 67 ? -7.875 9.617 4.395 1 84.06 67 ASP B C 1
ATOM 1527 O O . ASP B 1 67 ? -9.047 9.57 4.766 1 84.06 67 ASP B O 1
ATOM 1531 N N . ASN B 1 68 ? -6.926 8.93 4.988 1 83 68 ASN B N 1
ATOM 1532 C CA . ASN B 1 68 ? -7.227 7.969 6.043 1 83 68 ASN B CA 1
ATOM 1533 C C . ASN B 1 68 ? -6.68 8.43 7.395 1 83 68 ASN B C 1
ATOM 1535 O O . ASN B 1 68 ? -6.617 7.648 8.344 1 83 68 ASN B O 1
ATOM 1539 N N . CYS B 1 69 ? -6.199 9.578 7.418 1 79.75 69 CYS B N 1
ATOM 1540 C CA . CYS B 1 69 ? -5.691 10.133 8.672 1 79.75 69 CYS B CA 1
ATOM 1541 C C . CYS B 1 69 ? -6.801 10.828 9.445 1 79.75 69 CYS B C 1
ATOM 1543 O O . CYS B 1 69 ? -6.57 11.336 10.547 1 79.75 69 CYS B O 1
ATOM 1545 N N . ARG B 1 70 ? -8 10.914 8.867 1 69.44 70 ARG B N 1
ATOM 1546 C CA . ARG B 1 70 ? -9.062 11.602 9.594 1 69.44 70 ARG B CA 1
ATOM 1547 C C . ARG B 1 70 ? -9.531 10.773 10.781 1 69.44 70 ARG B C 1
ATOM 1549 O O . ARG B 1 70 ? -9.57 9.539 10.719 1 69.44 70 ARG B O 1
ATOM 1556 N N . ILE B 1 71 ? -9.391 11.281 11.875 1 58.53 71 ILE B N 1
ATOM 1557 C CA . ILE B 1 71 ? -9.734 10.648 13.148 1 58.53 71 ILE B CA 1
ATOM 1558 C C . ILE B 1 71 ? -11.148 10.078 13.078 1 58.53 71 ILE B C 1
ATOM 1560 O O . ILE B 1 71 ? -12.117 10.789 13.359 1 58.53 71 ILE B O 1
ATOM 1564 N N . ASP B 1 72 ? -11.547 9.609 11.922 1 56.03 72 ASP B N 1
ATOM 1565 C CA . ASP B 1 72 ? -12.898 9.07 12.047 1 56.03 72 ASP B CA 1
ATOM 1566 C C . ASP B 1 72 ? -12.93 7.855 12.969 1 56.03 72 ASP B C 1
ATOM 1568 O O . ASP B 1 72 ? -11.961 7.098 13.031 1 56.03 72 ASP B O 1
ATOM 1572 N N . SER B 1 73 ? -13.68 7.977 13.977 1 57.25 73 SER B N 1
ATOM 1573 C CA . SER B 1 73 ? -14.047 7.004 15 1 57.25 73 SER B CA 1
ATOM 1574 C C . SER B 1 73 ? -14.273 5.621 14.398 1 57.25 73 SER B C 1
ATOM 1576 O O . SER B 1 73 ? -14.211 4.613 15.102 1 57.25 73 SER B O 1
ATOM 1578 N N . ASN B 1 74 ? -14.445 5.578 13.102 1 59.91 74 ASN B N 1
ATOM 1579 C CA . ASN B 1 74 ? -14.961 4.273 12.703 1 59.91 74 ASN B CA 1
ATOM 1580 C C . ASN B 1 74 ? -13.828 3.268 12.492 1 59.91 74 ASN B C 1
ATOM 1582 O O . ASN B 1 74 ? -14.016 2.068 12.711 1 59.91 74 ASN B O 1
ATOM 1586 N N . ASN B 1 75 ? -12.617 3.893 12.141 1 71.5 75 ASN B N 1
ATOM 1587 C CA . ASN B 1 75 ? -11.586 2.885 11.93 1 71.5 75 ASN B CA 1
ATOM 1588 C C . ASN B 1 75 ? -10.227 3.352 12.461 1 71.5 75 ASN B C 1
ATOM 1590 O O . ASN B 1 75 ? -9.344 3.697 11.68 1 71.5 75 ASN B O 1
ATOM 1594 N N . PRO B 1 76 ? -10.148 3.428 13.695 1 77.44 76 PRO B N 1
ATOM 1595 C CA . PRO B 1 76 ? -8.922 3.924 14.336 1 77.44 76 PRO B CA 1
ATOM 1596 C C . PRO B 1 76 ? -7.68 3.164 13.883 1 77.44 76 PRO B C 1
ATOM 1598 O O . PRO B 1 76 ? -6.59 3.74 13.82 1 77.44 76 PRO B O 1
ATOM 1601 N N . PHE B 1 77 ? -7.844 1.973 13.586 1 77.56 77 PHE B N 1
ATOM 1602 C CA . PHE B 1 77 ? -6.703 1.161 13.172 1 77.56 77 PHE B CA 1
ATOM 1603 C C . PHE B 1 77 ? -6.098 1.695 11.883 1 77.56 77 PHE B C 1
ATOM 1605 O O . PHE B 1 77 ? -4.875 1.786 11.75 1 77.56 77 PHE B O 1
ATOM 1612 N N . ILE B 1 78 ? -6.906 2.086 11.016 1 84.94 78 ILE B N 1
ATOM 1613 C CA . ILE B 1 78 ? -6.418 2.604 9.742 1 84.94 78 ILE B CA 1
ATOM 1614 C C . ILE B 1 78 ? -5.742 3.957 9.961 1 84.94 78 ILE B C 1
ATOM 1616 O O . ILE B 1 78 ? -4.676 4.223 9.398 1 84.94 78 ILE B O 1
ATOM 1620 N N . CYS B 1 79 ? -6.363 4.715 10.789 1 83.69 79 CYS B N 1
ATOM 1621 C CA . CYS B 1 79 ? -5.84 6.055 11.047 1 83.69 79 CYS B CA 1
ATOM 1622 C C . CYS B 1 79 ? -4.445 5.984 11.648 1 83.69 79 CYS B C 1
ATOM 1624 O O . CYS B 1 79 ? -3.564 6.766 11.281 1 83.69 79 CYS B O 1
ATOM 1626 N N . GLN B 1 80 ? -4.25 5.156 12.469 1 82.44 80 GLN B N 1
ATOM 1627 C CA . GLN B 1 80 ? -2.959 5.008 13.133 1 82.44 80 GLN B CA 1
ATOM 1628 C C . GLN B 1 80 ? -1.852 4.703 12.133 1 82.44 80 GLN B C 1
ATOM 1630 O O . GLN B 1 80 ? -0.79 5.328 12.164 1 82.44 80 GLN B O 1
ATOM 1635 N N . TRP B 1 81 ? -2.123 3.787 11.289 1 87.38 81 TRP B N 1
ATOM 1636 C CA . TRP B 1 81 ? -1.113 3.416 10.305 1 87.38 81 TRP B CA 1
ATOM 1637 C C . TRP B 1 81 ? -0.932 4.52 9.266 1 87.38 81 TRP B C 1
ATOM 1639 O O . TRP B 1 81 ? 0.173 4.734 8.766 1 87.38 81 TRP B O 1
ATOM 1649 N N . ALA B 1 82 ? -2.047 5.152 8.992 1 89.62 82 ALA B N 1
ATOM 1650 C CA . ALA B 1 82 ? -1.944 6.277 8.07 1 89.62 82 ALA B CA 1
ATOM 1651 C C . ALA B 1 82 ? -1.033 7.367 8.625 1 89.62 82 ALA B C 1
ATOM 1653 O O . ALA B 1 82 ? -0.163 7.879 7.914 1 89.62 82 ALA B O 1
ATOM 1654 N N . ILE B 1 83 ? -1.165 7.703 9.797 1 84.38 83 ILE B N 1
ATOM 1655 C CA . ILE B 1 83 ? -0.347 8.719 10.453 1 84.38 83 ILE B CA 1
ATOM 1656 C C . ILE B 1 83 ? 1.11 8.266 10.484 1 84.38 83 ILE B C 1
ATOM 1658 O O . ILE B 1 83 ? 2.016 9.039 10.164 1 84.38 83 ILE B O 1
ATOM 1662 N N . PHE B 1 84 ? 1.219 7.012 10.883 1 85.75 84 PHE B N 1
ATOM 1663 C CA . PHE B 1 84 ? 2.551 6.422 10.883 1 85.75 84 PHE B CA 1
ATOM 1664 C C . PHE B 1 84 ? 3.201 6.555 9.508 1 85.75 84 PHE B C 1
ATOM 1666 O O . PHE B 1 84 ? 4.363 6.949 9.406 1 85.75 84 PHE B O 1
ATOM 1673 N N . ALA B 1 85 ? 2.502 6.219 8.492 1 93.25 85 ALA B N 1
ATOM 1674 C CA . ALA B 1 85 ? 3.025 6.27 7.133 1 93.25 85 ALA B CA 1
ATOM 1675 C C . ALA B 1 85 ? 3.354 7.703 6.723 1 93.25 85 ALA B C 1
ATOM 1677 O O . ALA B 1 85 ? 4.41 7.965 6.145 1 93.25 85 ALA B O 1
ATOM 1678 N N . ILE B 1 86 ? 2.539 8.648 7.074 1 90.94 86 ILE B N 1
ATOM 1679 C CA . ILE B 1 86 ? 2.748 10.047 6.715 1 90.94 86 ILE B CA 1
ATOM 1680 C C . ILE B 1 86 ? 3.998 10.578 7.41 1 90.94 86 ILE B C 1
ATOM 1682 O O . ILE B 1 86 ? 4.812 11.273 6.797 1 90.94 86 ILE B O 1
ATOM 1686 N N . ARG B 1 87 ? 4.141 10.172 8.516 1 87.12 87 ARG B N 1
ATOM 1687 C CA . ARG B 1 87 ? 5.328 10.594 9.258 1 87.12 87 ARG B CA 1
ATOM 1688 C C . ARG B 1 87 ? 6.602 10.125 8.555 1 87.12 87 ARG B C 1
ATOM 1690 O O . ARG B 1 87 ? 7.531 10.914 8.359 1 87.12 87 ARG B O 1
ATOM 1697 N N . ASN B 1 88 ? 6.602 8.938 8.234 1 92.5 88 ASN B N 1
ATOM 1698 C CA . ASN B 1 88 ? 7.785 8.391 7.582 1 92.5 88 ASN B CA 1
ATOM 1699 C C . ASN B 1 88 ? 7.996 9.016 6.203 1 92.5 88 ASN B C 1
ATOM 1701 O O . ASN B 1 88 ? 9.133 9.195 5.77 1 92.5 88 ASN B O 1
ATOM 1705 N N . LEU B 1 89 ? 6.914 9.344 5.543 1 94.38 89 LEU B N 1
ATOM 1706 C CA . LEU B 1 89 ? 6.984 9.938 4.211 1 94.38 89 LEU B CA 1
ATOM 1707 C C . LEU B 1 89 ? 7.543 11.352 4.273 1 94.38 89 LEU B C 1
ATOM 1709 O O . LEU B 1 89 ? 8.219 11.797 3.342 1 94.38 89 LEU B O 1
ATOM 1713 N N . LEU B 1 90 ? 7.375 11.984 5.355 1 90.38 90 LEU B N 1
ATOM 1714 C CA . LEU B 1 90 ? 7.73 13.398 5.465 1 90.38 90 LEU B CA 1
ATOM 1715 C C . LEU B 1 90 ? 9.094 13.562 6.125 1 90.38 90 LEU B C 1
ATOM 1717 O O . LEU B 1 90 ? 9.703 14.633 6.035 1 90.38 90 LEU B O 1
ATOM 1721 N N . GLU B 1 91 ? 9.469 12.555 6.816 1 88.75 91 GLU B N 1
ATOM 1722 C CA . GLU B 1 91 ? 10.695 12.641 7.598 1 88.75 91 GLU B CA 1
ATOM 1723 C C . GLU B 1 91 ? 11.891 12.977 6.707 1 88.75 91 GLU B C 1
ATOM 1725 O O . GLU B 1 91 ? 12.211 12.234 5.777 1 88.75 91 GLU B O 1
ATOM 1730 N N . ASN B 1 92 ? 12.492 14.125 6.969 1 89.62 92 ASN B N 1
ATOM 1731 C CA . ASN B 1 92 ? 13.688 14.617 6.289 1 89.62 92 ASN B CA 1
ATOM 1732 C C . ASN B 1 92 ? 13.484 14.672 4.777 1 89.62 92 ASN B C 1
ATOM 1734 O O . ASN B 1 92 ? 14.398 14.359 4.012 1 89.62 92 ASN B O 1
ATOM 1738 N N . ASN B 1 93 ? 12.242 14.945 4.352 1 90.88 93 ASN B N 1
ATOM 1739 C CA . ASN B 1 93 ? 11.93 15.047 2.928 1 90.88 93 ASN B CA 1
ATOM 1740 C C . ASN B 1 93 ? 11.156 16.328 2.615 1 90.88 93 ASN B C 1
ATOM 1742 O O . ASN B 1 93 ? 9.922 16.344 2.703 1 90.88 93 ASN B O 1
ATOM 1746 N N . GLU B 1 94 ? 11.898 17.266 2.145 1 89.44 94 GLU B N 1
ATOM 1747 C CA . GLU B 1 94 ? 11.328 18.578 1.913 1 89.44 94 GLU B CA 1
ATOM 1748 C C . GLU B 1 94 ? 10.273 18.547 0.806 1 89.44 94 GLU B C 1
ATOM 1750 O O . GLU B 1 94 ? 9.258 19.234 0.885 1 89.44 94 GLU B O 1
ATOM 1755 N N . GLN B 1 95 ? 10.523 17.828 -0.147 1 92.44 95 GLN B N 1
ATOM 1756 C CA . GLN B 1 95 ? 9.586 17.719 -1.264 1 92.44 95 GLN B CA 1
ATOM 1757 C C . GLN B 1 95 ? 8.227 17.219 -0.801 1 92.44 95 GLN B C 1
ATOM 1759 O O . GLN B 1 95 ? 7.195 17.797 -1.143 1 92.44 95 GLN B O 1
ATOM 1764 N N . ASN B 1 96 ? 8.219 16.141 -0.028 1 93.5 96 ASN B N 1
ATOM 1765 C CA . ASN B 1 96 ? 6.969 15.578 0.47 1 93.5 96 ASN B CA 1
ATOM 1766 C C . ASN B 1 96 ? 6.293 16.5 1.475 1 93.5 96 ASN B C 1
ATOM 1768 O O . ASN B 1 96 ? 5.066 16.578 1.532 1 93.5 96 ASN B O 1
ATOM 1772 N N . GLN B 1 97 ? 7.086 17.172 2.186 1 87.06 97 GLN B N 1
ATOM 1773 C CA . GLN B 1 97 ? 6.52 18.141 3.109 1 87.06 97 GLN B CA 1
ATOM 1774 C C . GLN B 1 97 ? 5.805 19.266 2.355 1 87.06 97 GLN B C 1
ATOM 1776 O O . GLN B 1 97 ? 4.734 19.719 2.771 1 87.06 97 GLN B O 1
ATOM 1781 N N . GLU B 1 98 ? 6.328 19.672 1.29 1 89.06 98 GLU B N 1
ATOM 1782 C CA . GLU B 1 98 ? 5.695 20.703 0.461 1 89.06 98 GLU B CA 1
ATOM 1783 C C . GLU B 1 98 ? 4.379 20.188 -0.125 1 89.06 98 GLU B C 1
ATOM 1785 O O . GLU B 1 98 ? 3.424 20.953 -0.264 1 89.06 98 GLU B O 1
ATOM 1790 N N . VAL B 1 99 ? 4.328 18.984 -0.497 1 90.06 99 VAL B N 1
ATOM 1791 C CA . VAL B 1 99 ? 3.104 18.391 -1.024 1 90.06 99 VAL B CA 1
ATOM 1792 C C . VAL B 1 99 ? 1.989 18.5 0.014 1 90.06 99 VAL B C 1
ATOM 1794 O O . VAL B 1 99 ? 0.877 18.922 -0.301 1 90.06 99 VAL B O 1
ATOM 17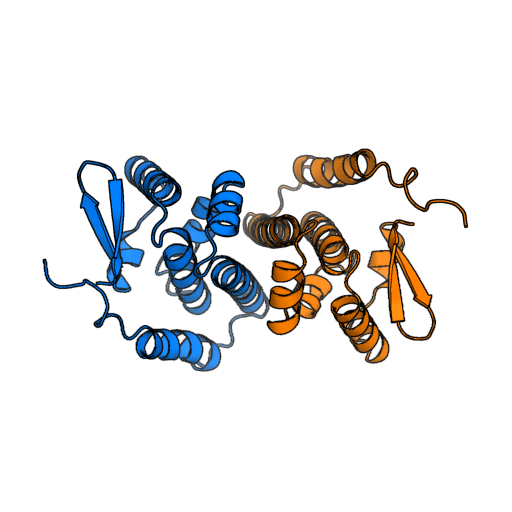97 N N . VAL B 1 100 ? 2.24 18.156 1.197 1 87.94 100 VAL B N 1
ATOM 1798 C CA . VAL B 1 100 ? 1.248 18.188 2.266 1 87.94 100 VAL B CA 1
ATOM 1799 C C . VAL B 1 100 ? 0.818 19.625 2.533 1 87.94 100 VAL B C 1
ATOM 1801 O O . VAL B 1 100 ? -0.368 19.906 2.734 1 87.94 100 VAL B O 1
ATOM 1804 N N . ALA B 1 101 ? 1.784 20.484 2.486 1 84.31 101 ALA B N 1
ATOM 1805 C CA . ALA B 1 101 ? 1.479 21.891 2.701 1 84.31 101 ALA B CA 1
ATOM 1806 C C . ALA B 1 101 ? 0.519 22.422 1.637 1 84.31 101 ALA B C 1
ATOM 1808 O O . ALA B 1 101 ? -0.423 23.156 1.946 1 84.31 101 ALA B O 1
ATOM 1809 N N . SER B 1 102 ? 0.838 22.078 0.487 1 87.75 102 SER B N 1
ATOM 1810 C CA . SER B 1 102 ? -0.003 22.5 -0.626 1 87.75 102 SER B CA 1
ATOM 1811 C C . SER B 1 102 ? -1.416 21.953 -0.497 1 87.75 102 SER B C 1
ATOM 1813 O O . SER B 1 102 ? -2.393 22.656 -0.765 1 87.75 102 SER B O 1
ATOM 1815 N N . LEU B 1 103 ? -1.508 20.734 -0.081 1 85.88 103 LEU B N 1
ATOM 1816 C CA . LEU B 1 103 ? -2.812 20.109 0.114 1 85.88 103 LEU B CA 1
ATOM 1817 C C . LEU B 1 103 ? -3.582 20.797 1.234 1 85.88 103 LEU B C 1
ATOM 1819 O O . LEU B 1 103 ? -4.801 20.969 1.143 1 85.88 103 LEU B O 1
ATOM 1823 N N . GLU B 1 104 ? -2.973 21.141 2.25 1 83.25 104 GLU B N 1
ATOM 1824 C CA . GLU B 1 104 ? -3.596 21.844 3.367 1 83.25 104 GLU B CA 1
ATOM 1825 C C . GLU B 1 104 ? -4.102 23.219 2.941 1 83.25 104 GLU B C 1
ATOM 1827 O O . GLU B 1 104 ? -5.199 23.625 3.326 1 83.25 104 GLU B O 1
ATOM 1832 N N . ARG B 1 105 ? -3.277 23.828 2.162 1 83.06 105 ARG B N 1
ATOM 1833 C CA . ARG B 1 105 ? -3.664 25.141 1.68 1 83.06 105 ARG B CA 1
ATOM 1834 C C . ARG B 1 105 ? -4.918 25.062 0.813 1 83.06 105 ARG B C 1
ATOM 1836 O O . ARG B 1 105 ? -5.746 25.984 0.827 1 83.06 105 ARG B O 1
ATOM 1843 N N . GLN B 1 106 ? -5.062 23.984 0.185 1 84.56 106 GLN B N 1
ATOM 1844 C CA . GLN B 1 106 ? -6.215 23.781 -0.686 1 84.56 106 GLN B CA 1
ATOM 1845 C C . GLN B 1 106 ? -7.414 23.25 0.098 1 84.56 106 GLN B C 1
ATOM 1847 O O . GLN B 1 106 ? -8.508 23.109 -0.45 1 84.56 106 GLN B O 1
ATOM 1852 N N . GLY B 1 107 ? -7.27 22.859 1.359 1 77.81 107 GLY B N 1
ATOM 1853 C CA . GLY B 1 107 ? -8.352 22.328 2.172 1 77.81 107 GLY B CA 1
ATOM 1854 C C . GLY B 1 107 ? -8.555 20.828 1.986 1 77.81 107 GLY B C 1
ATOM 1855 O O . GLY B 1 107 ? -9.578 20.281 2.398 1 77.81 107 GLY B O 1
ATOM 1856 N N . ARG B 1 108 ? -7.633 20.234 1.365 1 78.25 108 ARG B N 1
ATOM 1857 C CA . ARG B 1 108 ? -7.758 18.812 1.057 1 78.25 108 ARG B CA 1
ATOM 1858 C C . ARG B 1 108 ? -7.141 17.953 2.158 1 78.25 108 ARG B C 1
ATOM 1860 O O . ARG B 1 108 ? -7.273 16.734 2.146 1 78.25 108 ARG B O 1
ATOM 1867 N N . ALA B 1 109 ? -6.441 18.5 2.938 1 74.81 109 ALA B N 1
ATOM 1868 C CA . ALA B 1 109 ? -5.828 17.766 4.051 1 74.81 109 ALA B CA 1
ATOM 1869 C C . ALA B 1 109 ? -6.07 18.484 5.375 1 74.81 109 ALA B C 1
ATOM 1871 O O . ALA B 1 109 ? -5.961 19.719 5.449 1 74.81 109 ALA B O 1
ATOM 1872 N N . ASP B 1 110 ? -6.832 17.734 6.242 1 68.31 110 ASP B N 1
ATOM 1873 C CA . ASP B 1 110 ? -6.926 18.219 7.617 1 68.31 110 ASP B CA 1
ATOM 1874 C C . ASP B 1 110 ? -5.84 17.609 8.492 1 68.31 110 ASP B C 1
ATOM 1876 O O . ASP B 1 110 ? -5.941 16.438 8.883 1 68.31 110 ASP B O 1
ATOM 1880 N N . CYS B 1 111 ? -4.844 18.328 8.609 1 65.25 111 CYS B N 1
ATOM 1881 C CA . CYS B 1 111 ? -3.693 17.812 9.344 1 65.25 111 CYS B CA 1
ATOM 1882 C C . CYS B 1 111 ? -3.885 17.953 10.844 1 65.25 111 CYS B C 1
ATOM 1884 O O . CYS B 1 111 ? -2.953 17.734 11.617 1 65.25 111 CYS B O 1
ATOM 1886 N N . SER B 1 112 ? -5.055 18.422 11.164 1 66.31 112 SER B N 1
ATOM 1887 C CA . SER B 1 112 ? -5.324 18.547 12.594 1 66.31 112 SER B CA 1
ATOM 1888 C C . SER B 1 112 ? -5.16 17.203 13.305 1 66.31 112 SER B C 1
ATOM 1890 O O . SER B 1 112 ? -4.625 17.156 14.422 1 66.31 112 SER B O 1
ATOM 1892 N N . SER B 1 113 ? -5.504 16.281 12.539 1 63.31 113 SER B N 1
ATOM 1893 C CA . SER B 1 113 ? -5.379 14.938 13.094 1 63.31 113 SER B CA 1
ATOM 1894 C C . SER B 1 113 ? -3.914 14.539 13.258 1 63.31 113 SER B C 1
ATOM 1896 O O . SER B 1 113 ? -3.549 13.859 14.219 1 63.31 113 SER B O 1
ATOM 1898 N N . LEU B 1 114 ? -3.176 14.984 12.281 1 68.88 114 LEU B N 1
ATOM 1899 C CA . LEU B 1 114 ? -1.751 14.695 12.383 1 68.88 114 LEU B CA 1
ATOM 1900 C C . LEU B 1 114 ? -1.148 15.359 13.617 1 68.88 114 LEU B C 1
ATOM 1902 O O . LEU B 1 114 ? -0.304 14.766 14.297 1 68.88 114 LEU B O 1
ATOM 1906 N N . ARG B 1 115 ? -1.666 16.5 13.961 1 66.69 115 ARG B N 1
ATOM 1907 C CA . ARG B 1 115 ? -1.22 17.234 15.133 1 66.69 115 ARG B CA 1
ATOM 1908 C C . ARG B 1 115 ? -1.631 16.531 16.422 1 66.69 115 ARG B C 1
ATOM 1910 O O . ARG B 1 115 ? -0.856 16.469 17.375 1 66.69 115 ARG B O 1
ATOM 1917 N N . GLU B 1 116 ? -2.736 16.047 16.328 1 63.72 116 GLU B N 1
ATOM 1918 C CA . GLU B 1 116 ? -3.271 15.367 17.5 1 63.72 116 GLU B CA 1
ATOM 1919 C C . GLU B 1 116 ? -2.457 14.125 17.844 1 63.72 116 GLU B C 1
ATOM 1921 O O . GLU B 1 116 ? -2.338 13.75 19.016 1 63.72 116 GLU B O 1
ATOM 1926 N N . LEU B 1 117 ? -2.031 13.609 16.859 1 58.84 117 LEU B N 1
ATOM 1927 C CA . LEU B 1 117 ? -1.316 12.359 17.094 1 58.84 117 LEU B CA 1
ATOM 1928 C C . LEU B 1 117 ? 0.142 12.633 17.453 1 58.84 117 LEU B C 1
ATOM 1930 O O . LEU B 1 117 ? 0.912 11.695 17.672 1 58.84 117 LEU B O 1
ATOM 1934 N N . GLY B 1 118 ? 0.451 13.898 17.641 1 55.12 118 GLY B N 1
ATOM 1935 C CA . GLY B 1 118 ? 1.769 14.227 18.156 1 55.12 118 GLY B CA 1
ATOM 1936 C C . GLY B 1 118 ? 2.699 14.797 17.094 1 55.12 118 GLY B C 1
ATOM 1937 O O . GLY B 1 118 ? 3.92 14.805 17.281 1 55.12 118 GLY B O 1
ATOM 1938 N N . PHE B 1 119 ? 2.117 15.023 16.047 1 56.66 119 PHE B N 1
ATOM 1939 C CA . PHE B 1 119 ? 2.988 15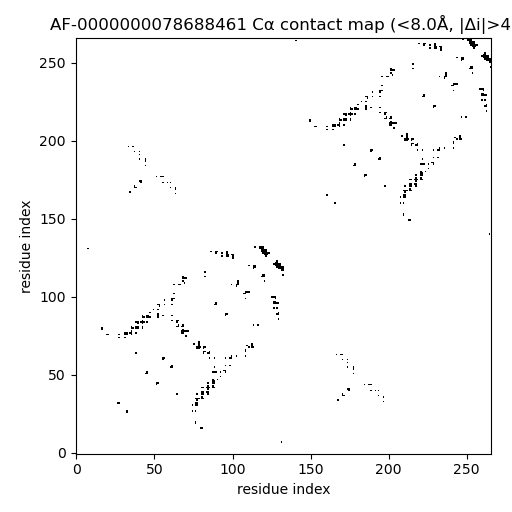.617 15.047 1 56.66 119 PHE B CA 1
ATOM 1940 C C . PHE B 1 119 ? 2.828 17.141 15.023 1 56.66 119 PHE B C 1
ATOM 1942 O O . PHE B 1 119 ? 1.739 17.656 15.273 1 56.66 119 PHE B O 1
ATOM 1949 N N . GLN B 1 120 ? 3.871 17.891 15.383 1 56.44 120 GLN B N 1
ATOM 1950 C CA . GLN B 1 120 ? 3.883 19.344 15.211 1 56.44 120 GLN B CA 1
ATOM 1951 C C . GLN B 1 120 ? 4.109 19.719 13.75 1 56.44 120 GLN B C 1
ATOM 1953 O O . GLN B 1 120 ? 5.043 19.219 13.109 1 56.44 120 GLN B O 1
ATOM 1958 N N . VAL B 1 121 ? 2.955 20.016 13.078 1 54.69 121 VAL B N 1
ATOM 1959 C CA . VAL B 1 121 ? 3.111 20.594 11.75 1 54.69 121 VAL B CA 1
ATOM 1960 C C . VAL B 1 121 ? 3.605 22.031 11.867 1 54.69 121 VAL B C 1
ATOM 1962 O O . VAL B 1 121 ? 2.973 22.859 12.531 1 54.69 121 VAL B O 1
ATOM 1965 N N . GLU B 1 122 ? 4.91 22.172 11.836 1 55.88 122 GLU B N 1
ATOM 1966 C CA . GLU B 1 122 ? 5.398 23.547 11.891 1 55.88 122 GLU B CA 1
ATOM 1967 C C . GLU B 1 122 ? 5.578 24.125 10.484 1 55.88 122 GLU B C 1
ATOM 1969 O O . GLU B 1 122 ? 6.023 23.422 9.578 1 55.88 122 GLU B O 1
ATOM 1974 N N . GLU B 1 123 ? 4.684 25.047 10.25 1 52.69 123 GLU B N 1
ATOM 1975 C CA . GLU B 1 123 ? 4.922 25.828 9.039 1 52.69 123 GLU B CA 1
ATOM 1976 C C . GLU B 1 123 ? 6.168 26.703 9.172 1 52.69 123 GLU B C 1
ATOM 1978 O O . GLU B 1 123 ? 6.328 27.406 10.164 1 52.69 123 GLU B O 1
ATOM 1983 N N . ARG B 1 124 ? 7.293 26.141 8.695 1 50.09 124 ARG B N 1
ATOM 1984 C CA . ARG B 1 124 ? 8.445 27.047 8.648 1 50.09 124 ARG B CA 1
ATOM 1985 C C . ARG B 1 124 ? 8.68 27.562 7.238 1 50.09 124 ARG B C 1
ATOM 1987 O O . ARG B 1 124 ? 8.891 26.781 6.309 1 50.09 124 ARG B O 1
ATOM 1994 N N . ASP B 1 125 ? 8.766 28.828 7.18 1 53.16 125 ASP B N 1
ATOM 1995 C CA . ASP B 1 125 ? 9.047 29.578 5.957 1 53.16 125 ASP B CA 1
ATOM 1996 C C . ASP B 1 125 ? 8.234 29.031 4.785 1 53.16 125 ASP B C 1
ATOM 1998 O O . ASP B 1 125 ? 8.773 28.844 3.691 1 53.16 125 ASP B O 1
ATOM 2002 N N . GLY B 1 126 ? 6.926 28.547 5.078 1 49.97 126 GLY B N 1
ATOM 2003 C CA . GLY B 1 126 ? 6.059 28.109 3.998 1 49.97 126 GLY B CA 1
ATOM 2004 C C . GLY B 1 126 ? 6.098 26.609 3.787 1 49.97 126 GLY B C 1
ATOM 2005 O O . GLY B 1 126 ? 5.391 26.078 2.924 1 49.97 126 GLY B O 1
ATOM 2006 N N . SER B 1 127 ? 7.117 26.031 4.375 1 50.81 127 SER B N 1
ATOM 2007 C CA . SER B 1 127 ? 7.25 24.594 4.277 1 50.81 127 SER B CA 1
ATOM 2008 C C . SER B 1 127 ? 6.699 23.906 5.523 1 50.81 127 SER B C 1
ATOM 2010 O O . SER B 1 127 ? 6.699 24.484 6.609 1 50.81 127 SER B O 1
ATOM 2012 N N . LEU B 1 128 ? 5.816 22.969 5.246 1 53.84 128 LEU B N 1
ATOM 2013 C CA . LEU B 1 128 ? 5.262 22.219 6.367 1 53.84 128 LEU B CA 1
ATOM 2014 C C . LEU B 1 128 ? 6.258 21.172 6.867 1 53.84 128 LEU B C 1
ATOM 2016 O O . LEU B 1 128 ? 6.844 20.438 6.07 1 53.84 128 LEU B O 1
ATOM 2020 N N . LEU B 1 129 ? 6.879 21.531 8.008 1 54.94 129 LEU B N 1
ATOM 2021 C CA . LEU B 1 129 ? 7.789 20.609 8.68 1 54.94 129 LEU B CA 1
ATOM 2022 C C . LEU B 1 129 ? 7.051 19.797 9.727 1 54.94 129 LEU B C 1
ATOM 2024 O O . LEU B 1 129 ? 6.223 20.328 10.469 1 54.94 129 LEU B O 1
ATOM 2028 N N . LEU B 1 130 ? 6.852 18.484 9.359 1 53.53 130 LEU B N 1
ATOM 2029 C CA . LEU B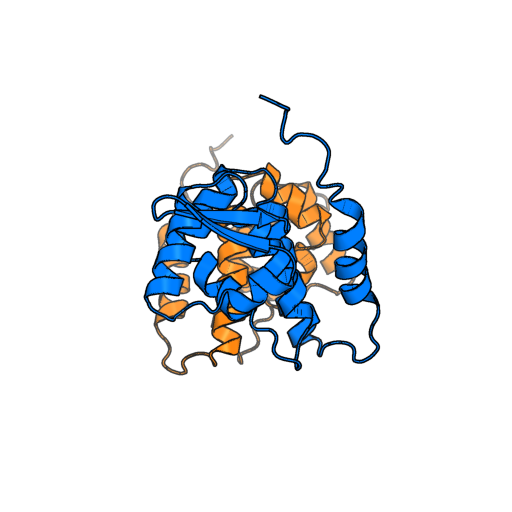 1 130 ? 6.223 17.609 10.344 1 53.53 130 LEU B CA 1
ATOM 2030 C C . LEU B 1 130 ? 7.246 17.125 11.367 1 53.53 130 LEU B C 1
ATOM 2032 O O . LEU B 1 130 ? 8.352 16.719 11 1 53.53 130 LEU B O 1
ATOM 2036 N N . GLN B 1 131 ? 7.156 17.844 12.617 1 52.34 131 GLN B N 1
ATOM 2037 C CA . GLN B 1 131 ? 8.023 17.391 13.695 1 52.34 131 GLN B CA 1
ATOM 2038 C C . GLN B 1 131 ? 7.23 16.641 14.766 1 52.34 131 GLN B C 1
ATOM 2040 O O . GLN B 1 131 ? 6.051 16.922 14.984 1 52.34 131 GLN B O 1
ATOM 2045 N N . PRO B 1 132 ? 7.711 15.352 14.977 1 49.91 132 PRO B N 1
ATOM 2046 C CA . PRO B 1 132 ? 7.059 14.766 16.141 1 49.91 132 PRO B CA 1
ATOM 2047 C C . PRO B 1 132 ? 6.871 15.766 17.281 1 49.91 132 PRO B C 1
ATOM 2049 O O . PRO B 1 132 ? 7.695 16.672 17.453 1 49.91 132 PRO B O 1
ATOM 2052 N N . ALA B 1 133 ? 5.535 15.789 17.766 1 45.78 133 ALA B N 1
ATOM 2053 C CA . ALA B 1 133 ? 5.316 16.688 18.906 1 45.78 133 ALA B CA 1
ATOM 2054 C C . ALA B 1 133 ? 6.164 16.266 20.094 1 45.78 133 ALA B C 1
ATOM 2056 O O . ALA B 1 133 ? 6.469 15.078 20.266 1 45.78 133 ALA B O 1
#

Sequence (266 aa):
TKSISNLISPQSSWSRCMLLASGDSSSPSPAVGFKAQLIRLIGNLCHKHPNNQKKVGELEGIPLILDNCRIDSNNPFICQWAIFAIRNLLENNEQNQEVVASLERQGRADCSSLRELGFQVEERDGSLLLQPATKSISNLISPQSSWSRCMLLASGDSSSPSPAVGFKAQLIRLIGNLCHKHPNNQKKVGELEGIPLILDNCRIDSNNPFICQWAIFAIRNLLENNEQNQEVVASLERQGRADCSSLRELGFQVEERDGSLLLQPA

Radius of gyration: 19.56 Å; Cα contacts (8 Å, |Δi|>4): 335; chains: 2; bounding box: 42×58×49 Å

Secondary structure (DSSP, 8-state):
---TTSS--THHHHHHHHHHHHHSSS---HHHHHHHHHHHHHHHHHTT-HHHHHHHHHTTHHHHHHTT-S--TT-HHHHHHHHHHHHHHHTT-HHHHHHHHHHHHTT---THHHHHTTEEEEEETTEEEEEE-/---TTSS--THHHHHHHHHHHHHSSS---HHHHHHHHHHHHHHHHHTT-HHHHHHHHHTTHHHHHHTT-S--TT-HHHHHHHHHHHHHHHTT-HHHHHHHHHHHHTT---THHHHHTTEEEEEETTEEEEEE-

InterPro domains:
  IPR011989 Armadillo-like helical [G3DSA:1.25.10.10] (14-107)
  IPR016024 Armadillo-type fold [SSF48371] (29-102)
  IPR019156 Ataxin-10 domain [PF09759] (34-129)
  IPR051374 Ataxin-10 and Copper transport protein 86 families [PTHR13255] (23-131)

Organism: Tetraodon nigroviridis (NCBI:txid99883)

Nearest PDB structures (foldseek):
  8ru3-assembly1_A  TM=5.387E-01  e=3.144E-01  Homo sapiens
  4r11-assembly3_E  TM=6.451E-01  e=1.658E+00  Caenorhabditis elegans
  8a1i-assembly1_A  TM=6.581E-01  e=1.658E+00  Mus musculus
  7n6g-assembly1_1E  TM=6.496E-01  e=2.547E+00  Chlamydomonas reinhardtii
  4djs-assembly1_A  TM=5.946E-01  e=1.658E+00  Homo sapiens

Foldseek 3Di:
DPDPPPPCPVPPLVVVLVVVLVDDPPPPDPVLNVLLVVLLVLLVVLAVPQVSLVVCVVVVVLLVLQVQLPPPPPRVNSNSSSLSSLCSSQVVHQVSQLVQLVCVVVVSGDCVSNVVSQWPQDCDPSGGRTHRD/DDPPPPPCPVPPLVVVLVVVLVDDPPPPDPVLNVLLVVLLVLLVVLAVPQVSLVVCVVVVVLLVLQVQLPPPPPRVNSNSSSLSSLCSSQVVHQVSQLVQLVCVVVVSGDCVSNVVSQWPQDCDPSGGRTHRD

Solvent-accessible surface area (backbone atoms only — not comparable to full-atom values): 14578 Å² total; per-residue (Å²): 138,79,76,90,74,77,76,76,67,61,62,63,66,48,44,51,51,53,40,52,64,71,53,70,77,76,63,58,54,68,66,51,44,49,54,23,50,52,39,38,49,53,19,58,62,14,50,95,27,69,68,47,26,51,50,38,50,73,67,53,40,55,67,62,41,53,72,38,28,51,78,49,83,85,46,55,57,34,20,51,27,23,45,53,21,50,49,32,39,34,56,96,27,69,69,46,16,40,51,53,35,54,33,38,73,70,66,74,41,72,57,64,42,48,36,70,74,32,27,34,69,38,72,50,98,81,33,34,39,75,35,78,94,137,80,79,89,75,78,74,77,70,62,62,62,68,48,45,51,50,53,41,52,63,70,53,70,77,73,64,57,55,70,68,51,45,49,53,23,51,52,39,38,50,54,20,59,63,14,50,94,27,69,70,46,28,51,50,37,50,73,66,55,41,58,67,62,42,53,72,38,30,52,80,46,84,84,46,56,54,34,20,49,26,22,46,53,22,50,48,32,39,33,56,96,28,69,69,46,16,40,50,53,36,53,33,36,76,71,67,74,41,72,56,63,41,47,37,70,73,33,29,34,70,38,72,51,99,81,32,34,41,74,34,80,91